Protein AF-A0A2B4SR01-F1 (afdb_monomer_lite)

InterPro domains:
  IPR036397 Ribonuclease H superfamily [G3DSA:3.30.420.10] (8-121)

Secondary structure (DSSP, 8-state):
----S--TT----TTTTT------S-GGGGHHHHHHHHHHHHHHHHHHHTT--HHHHHHHHHTS-SBTTB--HHHHHHSSPPP-SS-----S---HHHHHHHHHHHHHHHHHHHHTT---PPPPPTT-EEEEE-TT-TTS--EEEEE--TT--STTSSHHHHTTTT-------------PPPP---

Radius of gyration: 28.15 Å; chains: 1; bounding box: 41×83×87 Å

Structure (mmCIF, N/CA/C/O backbone):
data_AF-A0A2B4SR01-F1
#
_entry.id   AF-A0A2B4SR01-F1
#
loop_
_atom_site.group_PDB
_atom_site.id
_atom_site.type_symbol
_atom_site.label_atom_id
_atom_site.label_alt_id
_atom_site.label_comp_id
_atom_site.label_asym_id
_atom_site.label_entity_id
_atom_site.label_seq_id
_atom_site.pdbx_PDB_ins_code
_atom_site.Cartn_x
_atom_site.Cartn_y
_atom_site.Cartn_z
_atom_site.occupancy
_atom_site.B_iso_or_equiv
_atom_site.auth_seq_id
_atom_site.auth_comp_id
_atom_site.auth_asym_id
_atom_site.auth_atom_id
_atom_site.pdbx_PDB_model_num
ATOM 1 N N . MET A 1 1 ? -1.977 -19.267 -7.505 1.00 34.31 1 MET A N 1
ATOM 2 C CA . MET A 1 1 ? -3.203 -18.449 -7.371 1.00 34.31 1 MET A CA 1
ATOM 3 C C . MET A 1 1 ? -3.072 -17.412 -8.466 1.00 34.31 1 MET A C 1
ATOM 5 O O . MET A 1 1 ? -2.308 -16.474 -8.296 1.00 34.31 1 MET A O 1
ATOM 9 N N . ASN A 1 2 ? -3.624 -17.715 -9.637 1.00 31.22 2 ASN A N 1
ATOM 10 C CA . ASN A 1 2 ? -3.377 -16.952 -10.861 1.00 31.22 2 ASN A CA 1
ATOM 11 C C . ASN A 1 2 ? -4.218 -15.665 -10.831 1.00 31.22 2 ASN A C 1
ATOM 13 O O . ASN A 1 2 ? -5.331 -15.712 -10.303 1.00 31.22 2 ASN A O 1
ATOM 17 N N . PRO A 1 3 ? -3.720 -14.528 -11.342 1.00 39.38 3 PRO A N 1
ATOM 18 C CA . PRO A 1 3 ? -4.532 -13.324 -11.475 1.00 39.38 3 PRO A CA 1
ATOM 19 C C . PRO A 1 3 ? -5.639 -13.562 -12.516 1.00 39.38 3 PRO A C 1
ATOM 21 O O . PRO A 1 3 ? -5.364 -13.806 -13.685 1.00 39.38 3 PRO A O 1
ATOM 24 N N . THR A 1 4 ? -6.901 -13.514 -12.085 1.00 49.25 4 THR A N 1
ATOM 25 C CA . THR A 1 4 ? -8.103 -13.784 -12.905 1.00 49.25 4 THR A CA 1
ATOM 26 C C . THR A 1 4 ? -8.525 -12.598 -13.789 1.00 49.25 4 THR A C 1
ATOM 28 O O . THR A 1 4 ? -9.639 -12.571 -14.300 1.00 49.25 4 THR A O 1
ATOM 31 N N . THR A 1 5 ? -7.681 -11.579 -13.967 1.00 47.66 5 THR A N 1
ATOM 32 C CA . THR A 1 5 ? -8.091 -10.304 -14.589 1.00 47.66 5 THR A CA 1
ATOM 33 C C . THR A 1 5 ? -8.272 -10.370 -16.108 1.00 47.66 5 THR A C 1
ATOM 35 O O . THR A 1 5 ? -8.700 -9.389 -16.703 1.00 47.66 5 THR A O 1
ATOM 38 N N . CYS A 1 6 ? -7.984 -11.508 -16.743 1.00 48.16 6 CYS A N 1
ATOM 39 C CA . CYS A 1 6 ? -8.160 -11.709 -18.179 1.00 48.16 6 CYS A CA 1
ATOM 40 C C . CYS A 1 6 ? -8.853 -13.054 -18.441 1.00 48.16 6 CYS A C 1
ATOM 42 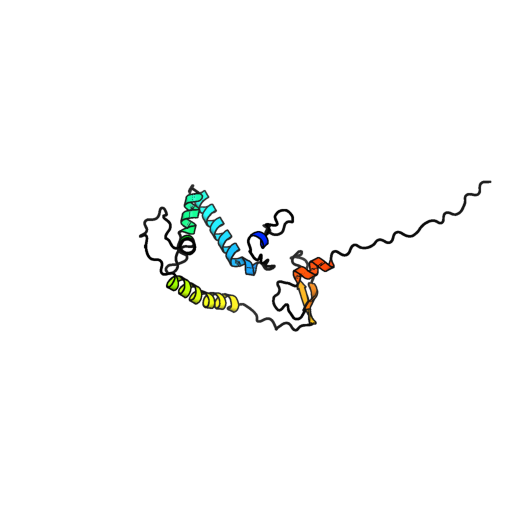O O . CYS A 1 6 ? -8.242 -14.026 -18.874 1.00 48.16 6 CYS A O 1
ATOM 44 N N . THR A 1 7 ? -10.140 -13.134 -18.112 1.00 40.66 7 THR A N 1
ATOM 45 C CA . THR A 1 7 ? -11.026 -14.209 -18.587 1.0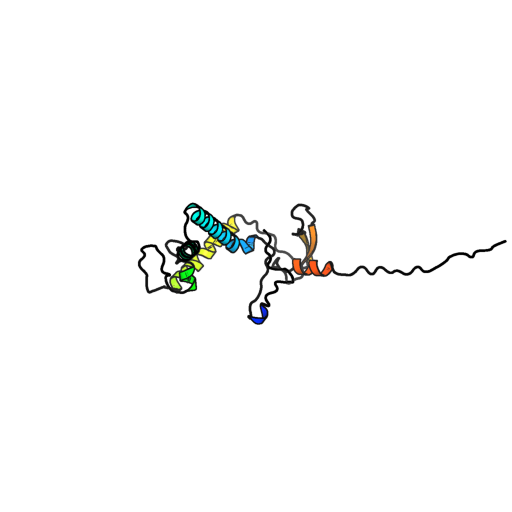0 40.66 7 THR A CA 1
ATOM 46 C C . THR A 1 7 ? -12.128 -13.524 -19.389 1.00 40.66 7 THR A C 1
ATOM 48 O O . THR A 1 7 ? -12.606 -12.474 -18.957 1.00 40.66 7 THR A O 1
ATOM 51 N N . LYS A 1 8 ? -12.515 -14.073 -20.551 1.00 45.47 8 LYS A N 1
ATOM 52 C CA . LYS A 1 8 ? -13.481 -13.460 -21.495 1.00 45.47 8 LYS A CA 1
ATOM 53 C C . LYS A 1 8 ? -14.823 -13.066 -20.846 1.00 45.47 8 LYS A C 1
ATOM 55 O O . LYS A 1 8 ? -15.510 -12.191 -21.356 1.00 45.47 8 LYS A O 1
ATOM 60 N N . ASP A 1 9 ? -15.136 -13.649 -19.690 1.00 42.03 9 ASP A N 1
ATOM 61 C CA . ASP A 1 9 ? -16.384 -13.447 -18.948 1.00 42.03 9 ASP A CA 1
ATOM 62 C C . ASP A 1 9 ? -16.317 -12.328 -17.885 1.00 42.03 9 ASP A C 1
ATOM 64 O O . ASP A 1 9 ? -17.306 -12.051 -17.213 1.00 42.03 9 ASP A O 1
ATOM 68 N N . THR A 1 10 ? -15.165 -11.672 -17.684 1.00 48.81 10 THR A N 1
ATOM 69 C CA . THR A 1 10 ? -14.997 -10.574 -16.700 1.00 48.81 10 THR A CA 1
ATOM 70 C C . THR A 1 10 ? -14.325 -9.343 -17.313 1.00 48.81 10 THR A C 1
ATOM 72 O O . THR A 1 10 ? -13.540 -8.653 -16.663 1.00 48.81 10 THR A O 1
ATOM 75 N N . THR A 1 11 ? -14.600 -9.047 -18.584 1.00 53.78 11 THR A N 1
ATOM 76 C CA . THR A 1 11 ? -14.140 -7.800 -19.207 1.00 53.78 11 THR A CA 1
ATOM 77 C C . THR A 1 11 ? -14.987 -6.637 -18.697 1.00 53.78 11 THR A C 1
ATOM 79 O O . THR A 1 11 ? -15.997 -6.269 -19.288 1.00 53.78 11 THR A O 1
ATOM 82 N N . ILE A 1 12 ? -14.581 -6.050 -17.570 1.00 63.53 12 ILE A N 1
ATOM 83 C CA . ILE A 1 12 ? -15.063 -4.724 -17.176 1.00 63.53 12 ILE A CA 1
ATOM 84 C C . ILE A 1 12 ? -14.631 -3.765 -18.291 1.00 63.53 12 ILE A C 1
ATOM 86 O O . ILE A 1 12 ? -13.439 -3.660 -18.588 1.00 63.53 12 ILE A O 1
ATOM 90 N N . ASN A 1 13 ? -15.586 -3.104 -18.947 1.00 69.19 13 ASN A N 1
ATOM 91 C CA . ASN A 1 13 ? -15.275 -2.165 -20.017 1.00 69.19 13 ASN A CA 1
ATOM 92 C C . ASN A 1 13 ? -14.690 -0.876 -19.423 1.00 69.19 13 ASN A C 1
ATOM 94 O O . ASN A 1 13 ? -15.405 0.051 -19.052 1.00 69.19 13 ASN A O 1
ATOM 98 N N . PHE A 1 14 ? -13.364 -0.817 -19.318 1.00 74.06 14 PHE A N 1
ATOM 99 C CA . PHE A 1 14 ? -12.666 0.345 -18.773 1.00 74.06 14 PHE A CA 1
ATOM 100 C C . PHE A 1 14 ? -12.825 1.608 -19.640 1.00 74.06 14 PHE A C 1
ATOM 102 O O . PHE A 1 14 ? -12.696 2.712 -19.110 1.00 74.06 14 PHE A O 1
ATOM 109 N N . GLN A 1 15 ? -13.175 1.475 -20.930 1.00 73.00 15 GLN A N 1
ATOM 110 C CA . GLN A 1 15 ? -13.423 2.628 -21.806 1.00 73.00 15 GLN A CA 1
ATOM 111 C C . GLN A 1 15 ? -14.674 3.411 -21.394 1.00 73.00 15 GLN A C 1
ATOM 113 O O . GLN A 1 15 ? -14.682 4.633 -21.517 1.00 73.00 15 GLN A O 1
ATOM 118 N N . GLU A 1 16 ? -15.691 2.740 -20.847 1.00 80.25 16 GLU A N 1
ATOM 119 C CA . GLU A 1 16 ? -16.922 3.388 -20.371 1.00 80.25 16 GLU A CA 1
ATOM 120 C C . GLU A 1 16 ? -16.659 4.316 -19.173 1.00 80.25 16 GLU A C 1
ATOM 122 O O . GLU A 1 16 ? -17.281 5.366 -19.036 1.00 80.25 16 GLU A O 1
ATOM 127 N N . TYR A 1 17 ? -15.669 3.974 -18.348 1.00 82.38 17 TYR A N 1
ATOM 128 C CA . TYR A 1 17 ? -15.260 4.758 -17.181 1.00 82.38 17 TYR A CA 1
ATOM 129 C C . TYR A 1 17 ? -14.087 5.709 -17.461 1.00 82.38 17 TYR A C 1
ATOM 131 O O . TYR A 1 17 ? -13.551 6.300 -16.524 1.00 82.38 17 TYR A O 1
ATOM 139 N N . ALA A 1 18 ? -13.663 5.845 -18.725 1.00 86.75 18 ALA A N 1
ATOM 140 C CA . ALA A 1 18 ? -12.459 6.584 -19.119 1.00 86.75 18 ALA A CA 1
ATOM 141 C C . ALA A 1 18 ? -11.192 6.153 -18.341 1.00 86.75 18 ALA A C 1
ATOM 143 O O . ALA A 1 18 ? -10.320 6.967 -18.033 1.00 86.75 18 ALA A O 1
ATOM 144 N N . LEU A 1 19 ? -11.089 4.861 -18.012 1.00 81.12 19 LEU A N 1
ATOM 145 C CA . LEU A 1 19 ? -9.944 4.268 -17.328 1.00 81.12 19 LEU A CA 1
ATOM 146 C C . LEU A 1 19 ? -9.050 3.534 -18.331 1.00 81.12 19 LEU A C 1
ATOM 148 O O . LEU A 1 19 ? -9.520 2.767 -19.171 1.00 81.12 19 LEU A O 1
ATOM 152 N N . THR A 1 20 ? -7.738 3.716 -18.210 1.00 81.56 20 THR A N 1
ATOM 153 C CA . THR A 1 20 ? -6.759 2.966 -19.006 1.00 81.56 20 THR A CA 1
ATOM 154 C C . THR A 1 20 ? -6.328 1.723 -18.241 1.00 81.56 20 THR A C 1
ATOM 156 O O . THR A 1 20 ? -5.686 1.824 -17.194 1.00 81.56 20 THR A O 1
ATOM 159 N N . HIS A 1 21 ? -6.653 0.541 -18.764 1.00 77.88 21 HIS A N 1
ATOM 160 C CA . HIS A 1 21 ? -6.166 -0.713 -18.199 1.00 77.88 21 HIS A CA 1
ATOM 161 C C . HIS A 1 21 ? -4.737 -0.989 -18.673 1.00 77.88 21 HIS A C 1
ATOM 163 O O . HIS A 1 21 ? -4.492 -1.170 -19.865 1.00 77.88 21 HIS A O 1
ATOM 169 N N . VAL A 1 22 ? -3.795 -1.037 -17.732 1.00 79.06 22 VAL A N 1
ATOM 170 C CA . VAL A 1 22 ? -2.397 -1.387 -17.998 1.00 79.06 22 VAL A CA 1
ATOM 171 C C . VAL A 1 22 ? -2.148 -2.786 -17.453 1.00 79.06 22 VAL A C 1
ATOM 173 O O . VAL A 1 22 ? -2.165 -2.997 -16.241 1.00 79.06 22 VAL A O 1
ATOM 176 N N . THR A 1 23 ? -1.919 -3.745 -18.349 1.00 74.12 23 THR A N 1
ATOM 177 C CA . THR A 1 23 ? -1.555 -5.116 -17.966 1.00 74.12 23 THR A CA 1
ATOM 178 C C . THR A 1 23 ? -0.040 -5.213 -17.870 1.00 74.12 23 THR A C 1
ATOM 180 O O . THR A 1 23 ? 0.661 -4.751 -18.767 1.00 74.12 23 THR A O 1
ATOM 183 N N . SER A 1 24 ? 0.471 -5.806 -16.790 1.00 71.62 24 SER A N 1
ATOM 184 C CA . SER A 1 24 ? 1.896 -6.092 -16.654 1.00 71.62 24 SER A CA 1
ATOM 185 C C . SER A 1 24 ? 2.150 -7.595 -16.738 1.00 71.62 24 SER A C 1
ATOM 187 O O . SER A 1 24 ? 1.507 -8.380 -16.041 1.00 71.62 24 SER A O 1
ATOM 189 N N . SER A 1 25 ? 3.085 -7.995 -17.600 1.00 68.50 25 SER A N 1
ATOM 190 C CA . SER A 1 25 ? 3.467 -9.402 -17.781 1.00 68.50 25 SER A CA 1
ATOM 191 C C . SER A 1 25 ? 4.377 -9.925 -16.666 1.00 68.50 25 SER A C 1
ATOM 193 O O . SER A 1 25 ? 4.552 -11.133 -16.519 1.00 68.50 25 SER A O 1
ATOM 195 N N . TYR A 1 26 ? 4.959 -9.029 -15.861 1.00 73.38 26 TYR A N 1
ATOM 196 C CA . TYR A 1 26 ? 5.965 -9.382 -14.864 1.00 73.38 26 TYR A CA 1
ATOM 197 C C . TYR A 1 26 ? 5.404 -9.320 -13.437 1.00 73.38 26 TYR A C 1
ATOM 199 O O . TYR A 1 26 ? 4.736 -8.356 -13.066 1.00 73.38 26 TYR A O 1
ATOM 207 N N . PRO A 1 27 ? 5.718 -10.300 -12.573 1.00 72.44 27 PRO A N 1
ATOM 208 C CA . PRO A 1 27 ? 5.304 -10.252 -11.170 1.00 72.44 27 PRO A CA 1
ATOM 209 C C . PRO A 1 27 ? 5.935 -9.064 -10.424 1.00 72.44 27 PRO A C 1
ATOM 211 O O . PRO A 1 27 ? 5.311 -8.473 -9.544 1.00 72.44 27 PRO A O 1
ATOM 214 N N . GLN A 1 28 ? 7.143 -8.646 -10.819 1.00 81.31 28 GLN A N 1
ATOM 215 C CA . GLN A 1 28 ? 7.883 -7.565 -10.164 1.00 81.31 28 GLN A CA 1
ATOM 216 C C . GLN A 1 28 ? 7.143 -6.218 -10.207 1.00 81.31 28 GLN A C 1
ATOM 218 O O . GLN A 1 28 ? 7.135 -5.498 -9.207 1.00 81.31 28 GLN A O 1
ATOM 223 N N . SER A 1 29 ? 6.437 -5.902 -11.299 1.00 81.12 29 SER A N 1
ATOM 224 C CA . SER A 1 29 ? 5.617 -4.684 -11.399 1.00 81.12 29 SER A CA 1
ATOM 225 C C . SER A 1 29 ? 4.403 -4.689 -10.466 1.00 81.12 29 SER A C 1
ATOM 227 O O . SER A 1 29 ? 3.917 -3.624 -10.091 1.00 81.12 29 SER A O 1
ATOM 229 N N . ASN A 1 30 ? 3.947 -5.863 -10.022 1.00 86.88 30 ASN A N 1
ATOM 230 C CA . ASN A 1 30 ? 2.815 -6.006 -9.104 1.00 86.88 30 ASN A CA 1
ATOM 231 C C . ASN A 1 30 ? 3.245 -6.125 -7.631 1.00 86.88 30 ASN A C 1
ATOM 233 O O . ASN A 1 30 ? 2.394 -6.292 -6.751 1.00 86.88 30 ASN A O 1
ATOM 237 N N . GLY A 1 31 ? 4.541 -5.985 -7.327 1.00 88.69 31 GLY A N 1
ATOM 238 C CA . GLY A 1 31 ? 5.098 -6.225 -5.991 1.00 88.69 31 GLY A CA 1
ATOM 239 C C . GLY A 1 31 ? 4.440 -5.411 -4.868 1.00 88.69 31 GLY A C 1
ATOM 240 O O . GLY A 1 31 ? 4.274 -5.911 -3.751 1.00 88.69 31 GLY A O 1
ATOM 241 N N . PHE A 1 32 ? 3.981 -4.186 -5.154 1.00 87.38 32 PHE A N 1
ATOM 242 C CA . PHE A 1 32 ? 3.226 -3.377 -4.189 1.00 87.38 32 PHE A CA 1
ATOM 243 C C . PHE A 1 32 ? 1.901 -4.042 -3.791 1.00 87.38 32 PHE A C 1
ATOM 245 O O . PHE A 1 32 ? 1.586 -4.149 -2.606 1.00 87.38 32 PHE A O 1
ATOM 252 N N . ILE A 1 33 ? 1.132 -4.531 -4.764 1.00 90.19 33 ILE A N 1
ATOM 253 C CA . ILE A 1 33 ? -0.153 -5.195 -4.512 1.00 90.19 33 ILE A CA 1
ATOM 254 C C . ILE A 1 33 ? 0.082 -6.519 -3.779 1.00 90.19 33 ILE A C 1
ATOM 256 O O . ILE A 1 33 ? -0.598 -6.818 -2.795 1.00 90.19 33 ILE A O 1
ATOM 260 N N . GLU A 1 34 ? 1.085 -7.293 -4.194 1.00 92.56 34 GLU A N 1
ATOM 261 C CA . GLU A 1 34 ? 1.429 -8.568 -3.558 1.00 92.56 34 GLU A CA 1
ATOM 262 C C . GLU A 1 34 ? 1.824 -8.408 -2.083 1.00 92.56 34 GLU A C 1
ATOM 264 O O . GLU A 1 34 ? 1.344 -9.149 -1.213 1.00 92.56 34 GLU A O 1
ATOM 269 N N . SER A 1 35 ? 2.652 -7.406 -1.774 1.00 91.75 35 SER A N 1
ATOM 270 C CA . SER A 1 35 ? 3.011 -7.042 -0.399 1.00 91.75 35 SER A CA 1
ATOM 271 C C . SER A 1 35 ? 1.768 -6.723 0.445 1.00 91.75 35 SER A C 1
ATOM 273 O O . SER A 1 35 ? 1.667 -7.107 1.620 1.00 91.75 35 SER A O 1
ATOM 275 N N . GLN A 1 36 ? 0.770 -6.087 -0.162 1.00 93.25 36 GLN A N 1
ATOM 276 C CA . GLN A 1 36 ? -0.412 -5.608 0.543 1.00 93.25 36 GLN A CA 1
ATOM 277 C C . GLN A 1 36 ? -1.341 -6.785 0.825 1.00 93.25 36 GLN A C 1
ATOM 279 O O . GLN A 1 36 ? -1.770 -6.976 1.965 1.00 93.25 36 GLN A O 1
ATOM 284 N N . VAL A 1 37 ? -1.526 -7.671 -0.157 1.00 94.88 37 VAL A N 1
ATOM 285 C CA . VAL A 1 37 ? -2.214 -8.956 0.016 1.00 94.88 37 VAL A CA 1
ATOM 286 C C . VAL A 1 37 ? -1.551 -9.788 1.117 1.00 94.88 37 VAL A C 1
ATOM 288 O O . VAL A 1 37 ? -2.239 -10.350 1.974 1.00 94.88 37 VAL A O 1
ATOM 291 N N . LYS A 1 38 ? -0.214 -9.849 1.154 1.00 95.69 38 LYS A N 1
ATOM 292 C CA . LYS A 1 38 ? 0.536 -10.546 2.213 1.00 95.69 38 LYS A CA 1
ATOM 293 C C . LYS A 1 38 ? 0.250 -9.950 3.593 1.00 95.69 38 LYS A C 1
ATOM 295 O O . LYS A 1 38 ? 0.069 -10.701 4.555 1.00 95.69 38 LYS A O 1
ATOM 300 N N . THR A 1 39 ? 0.194 -8.626 3.699 1.00 95.38 39 THR A N 1
ATOM 301 C CA . THR A 1 39 ? -0.105 -7.915 4.950 1.00 95.38 39 THR A CA 1
ATOM 302 C C . THR A 1 39 ? -1.528 -8.194 5.421 1.00 95.38 39 THR A C 1
ATOM 304 O O . THR A 1 39 ? -1.713 -8.642 6.554 1.00 95.38 39 THR A O 1
ATOM 307 N N . VAL A 1 40 ? -2.519 -8.054 4.537 1.00 95.62 40 VAL A N 1
ATOM 308 C CA . VAL A 1 40 ? -3.929 -8.347 4.839 1.00 95.62 40 VAL A CA 1
ATOM 309 C C . VAL A 1 40 ? -4.092 -9.798 5.295 1.00 95.62 40 VAL A C 1
ATOM 311 O O . VAL A 1 40 ? -4.643 -10.048 6.364 1.00 95.62 40 VAL A O 1
ATOM 314 N N . LYS A 1 41 ? -3.517 -10.771 4.575 1.00 96.81 41 LYS A N 1
ATOM 315 C CA . LYS A 1 41 ? -3.560 -12.193 4.968 1.00 96.81 41 LYS A CA 1
ATOM 316 C C . LYS A 1 41 ? -2.992 -12.433 6.369 1.00 96.81 41 LYS A C 1
ATOM 318 O O . LYS A 1 41 ? -3.574 -13.183 7.154 1.00 96.81 41 LYS A O 1
ATOM 323 N N . 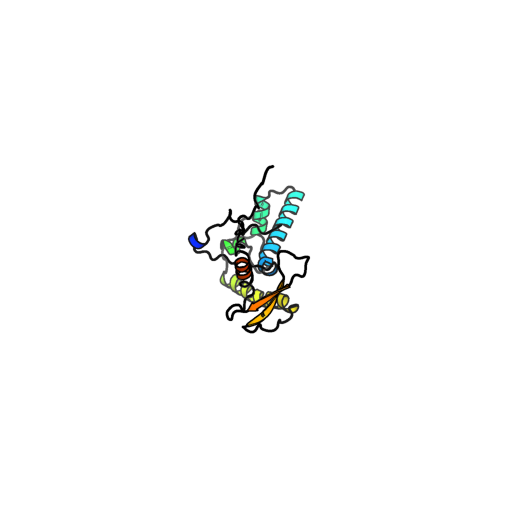LYS A 1 42 ? -1.861 -11.802 6.707 1.00 96.50 42 LYS A N 1
ATOM 324 C CA . LYS A 1 42 ? -1.26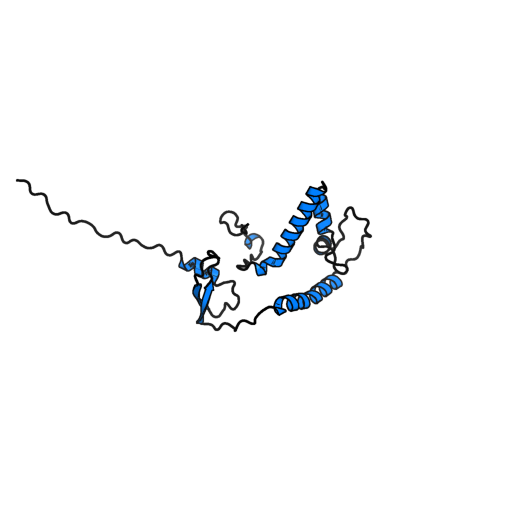0 -11.904 8.049 1.00 96.50 42 LYS A CA 1
ATOM 325 C C . LYS A 1 42 ? -2.185 -11.338 9.125 1.00 96.50 42 LYS A C 1
ATOM 327 O O . LYS A 1 42 ? -2.322 -11.959 10.178 1.00 96.50 42 LYS A O 1
ATOM 332 N N . VAL A 1 43 ? -2.799 -10.188 8.864 1.00 95.75 43 VAL A N 1
ATOM 333 C CA . VAL A 1 43 ? -3.725 -9.515 9.782 1.00 95.75 43 VAL A CA 1
ATOM 334 C C . VAL A 1 43 ? -4.973 -10.365 10.018 1.00 95.75 43 VAL A C 1
ATOM 336 O O . VAL A 1 43 ? -5.287 -10.666 11.166 1.00 95.75 43 VAL A O 1
ATOM 339 N N . LEU A 1 44 ? -5.598 -10.876 8.956 1.00 95.75 44 LEU A N 1
ATOM 340 C CA . LEU A 1 44 ? -6.758 -11.769 9.052 1.00 95.75 44 LEU A CA 1
ATOM 341 C C . LEU A 1 44 ? -6.434 -13.050 9.838 1.00 95.75 44 LEU A C 1
ATOM 343 O O . LEU A 1 44 ? -7.210 -13.485 10.688 1.00 95.75 44 LEU A O 1
ATOM 347 N N . LYS A 1 45 ? -5.246 -13.635 9.624 1.00 96.62 45 LYS A N 1
ATOM 348 C CA . LYS A 1 45 ? -4.795 -14.813 10.383 1.00 96.62 45 LYS A CA 1
ATOM 349 C C . LYS A 1 45 ? -4.617 -14.511 11.875 1.00 96.62 45 LYS A C 1
ATOM 351 O O . LYS A 1 45 ? -4.847 -15.395 12.697 1.00 96.62 45 LYS A O 1
ATOM 356 N N . LYS A 1 46 ? -4.182 -13.299 12.237 1.00 95.56 46 LYS A N 1
ATOM 357 C CA . LYS A 1 46 ? -4.085 -12.861 13.639 1.00 95.56 46 LYS A CA 1
ATOM 358 C C . LYS A 1 46 ? -5.472 -12.638 14.244 1.00 95.56 46 LYS A C 1
ATOM 360 O O . LYS A 1 46 ? -5.732 -13.190 15.305 1.00 95.56 46 LYS A O 1
ATOM 365 N N . ALA A 1 47 ? -6.368 -11.944 13.543 1.00 94.88 47 ALA A N 1
ATOM 366 C CA . ALA A 1 47 ? -7.738 -11.717 14.006 1.00 94.88 47 ALA A CA 1
ATOM 367 C C . ALA A 1 47 ? -8.482 -13.027 14.281 1.00 94.88 47 ALA A C 1
ATOM 369 O O . ALA A 1 47 ? -9.057 -13.185 15.353 1.00 94.88 47 ALA A O 1
ATOM 370 N N . LYS A 1 48 ? -8.357 -14.016 13.383 1.00 95.56 48 LYS A N 1
ATOM 371 C CA . LYS A 1 48 ? -8.939 -15.351 13.583 1.00 95.56 48 LYS A CA 1
ATOM 372 C C . LYS A 1 48 ? -8.401 -16.059 14.833 1.00 95.56 48 LYS A C 1
ATOM 374 O O . LYS A 1 48 ? -9.153 -16.741 15.512 1.00 95.56 48 LYS A O 1
ATOM 379 N N . ARG A 1 49 ? -7.108 -15.916 15.145 1.00 95.62 49 ARG A N 1
ATOM 380 C CA . ARG A 1 49 ? -6.507 -16.516 16.354 1.00 95.62 49 ARG A CA 1
ATOM 381 C C . ARG A 1 49 ? -6.968 -15.833 17.638 1.00 95.62 49 ARG A C 1
ATOM 383 O O . ARG A 1 49 ? -7.075 -16.494 18.660 1.00 95.62 49 ARG A O 1
ATOM 390 N N . SER A 1 50 ? -7.214 -14.528 17.576 1.00 94.19 50 SER A N 1
ATOM 391 C CA . SER A 1 50 ? -7.646 -13.712 18.713 1.00 94.19 50 SER A CA 1
ATOM 392 C C . SER A 1 50 ? -9.170 -13.578 18.829 1.00 94.19 50 SER A C 1
ATOM 394 O O . SER A 1 50 ? -9.623 -12.844 19.697 1.00 94.19 50 SER A O 1
ATOM 396 N N . ASN A 1 51 ? -9.950 -14.256 17.973 1.00 93.88 51 ASN A N 1
ATOM 397 C CA . ASN A 1 51 ? -11.412 -14.120 17.870 1.00 93.88 51 ASN A CA 1
ATOM 398 C C . ASN A 1 51 ? -11.885 -12.654 17.774 1.00 93.88 51 ASN A C 1
ATOM 400 O O . ASN A 1 51 ? -12.851 -12.255 18.418 1.00 93.88 51 ASN A O 1
ATOM 404 N N . LEU A 1 52 ? -11.182 -11.846 16.975 1.00 92.38 52 LEU A N 1
ATOM 405 C CA . LEU A 1 52 ? -11.550 -10.455 16.705 1.00 92.38 52 LEU A CA 1
ATOM 406 C C . LEU A 1 52 ? -12.468 -10.353 15.485 1.00 92.38 52 LEU A C 1
ATOM 408 O O . LEU A 1 52 ? -12.320 -11.111 14.524 1.00 92.38 52 LEU A O 1
ATOM 412 N N . ASP A 1 53 ? -13.356 -9.357 15.501 1.00 93.44 53 ASP A N 1
ATOM 413 C CA . ASP A 1 53 ? -14.184 -9.022 14.345 1.00 93.44 53 ASP A CA 1
ATOM 414 C C . ASP A 1 53 ? -13.332 -8.567 13.147 1.00 93.44 53 ASP A C 1
ATOM 416 O O . ASP A 1 53 ? -12.380 -7.784 13.275 1.00 93.44 53 ASP A O 1
ATOM 420 N N . LEU A 1 54 ? -13.685 -9.063 11.961 1.00 92.88 54 LEU A N 1
ATOM 421 C CA . LEU A 1 54 ? -12.944 -8.815 10.728 1.00 92.88 54 LEU A CA 1
ATOM 422 C C . LEU A 1 54 ? -13.071 -7.364 10.259 1.00 92.88 54 LEU A C 1
ATOM 424 O O . LEU A 1 54 ? -12.077 -6.7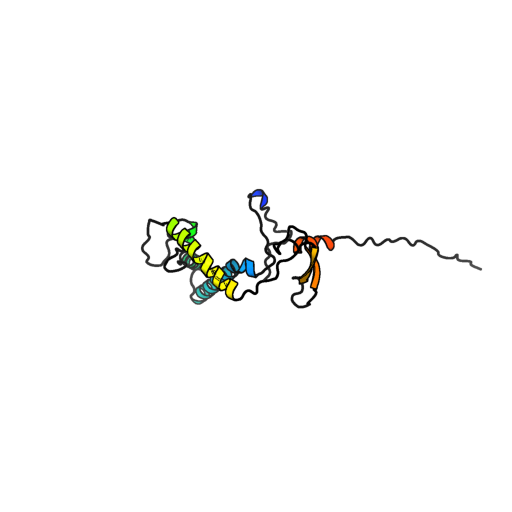98 9.801 1.00 92.88 54 LEU A O 1
ATOM 428 N N . ASN A 1 55 ? -14.250 -6.753 10.400 1.00 92.06 55 ASN A N 1
ATOM 429 C CA . ASN A 1 55 ? -14.488 -5.390 9.927 1.00 92.06 55 ASN A CA 1
ATOM 430 C C . ASN A 1 55 ? -13.684 -4.389 10.754 1.00 92.06 55 ASN A C 1
ATOM 432 O O . ASN A 1 55 ? -12.957 -3.566 10.196 1.00 92.06 55 ASN A O 1
ATOM 436 N N . ILE A 1 56 ? -13.727 -4.524 12.082 1.00 90.69 56 ILE A N 1
ATOM 437 C CA . ILE A 1 56 ? -12.919 -3.705 12.994 1.00 90.69 56 ILE A CA 1
ATOM 438 C C . ILE A 1 56 ? -11.422 -3.915 12.740 1.00 90.69 56 ILE A C 1
ATOM 440 O O . ILE A 1 56 ? -10.652 -2.958 12.704 1.00 90.69 56 ILE A O 1
ATOM 444 N N . THR A 1 57 ? -10.992 -5.156 12.507 1.00 93.06 57 THR A N 1
ATOM 445 C CA . THR A 1 57 ? -9.582 -5.446 12.214 1.00 93.06 57 THR A CA 1
ATOM 446 C C . THR A 1 57 ? -9.112 -4.744 10.934 1.00 93.06 57 THR A C 1
ATOM 448 O O . THR A 1 57 ? -8.026 -4.158 10.910 1.00 93.06 57 THR A O 1
ATOM 451 N N . LEU A 1 58 ? -9.906 -4.804 9.863 1.00 93.38 58 LEU A N 1
ATOM 452 C CA . LEU A 1 58 ? -9.580 -4.149 8.595 1.00 93.38 58 LEU A CA 1
ATOM 453 C C . LEU A 1 58 ? -9.595 -2.623 8.727 1.00 93.38 58 LEU A C 1
ATOM 455 O O . LEU A 1 58 ? -8.703 -1.970 8.187 1.00 93.38 58 LEU A O 1
ATOM 459 N N . LEU A 1 59 ? -10.533 -2.069 9.497 1.00 92.62 59 LEU A N 1
ATOM 460 C CA . LEU A 1 59 ? -10.569 -0.644 9.822 1.00 92.62 59 LEU A CA 1
ATOM 461 C C . LEU A 1 59 ? -9.276 -0.201 10.520 1.00 92.62 59 LEU A C 1
ATOM 463 O O . LEU A 1 59 ? -8.625 0.743 10.077 1.00 92.62 59 LEU A O 1
ATOM 467 N N . CYS A 1 60 ? -8.843 -0.934 11.549 1.00 91.62 60 CYS A N 1
ATOM 468 C CA . CYS A 1 60 ? -7.589 -0.659 12.249 1.00 91.62 60 CYS A CA 1
ATOM 469 C C . CYS A 1 60 ? -6.371 -0.756 11.316 1.00 91.62 60 CYS A C 1
ATOM 471 O O . CYS A 1 60 ? -5.451 0.054 11.420 1.00 91.62 60 CYS A O 1
ATOM 473 N N . LEU A 1 61 ? -6.350 -1.715 10.381 1.00 93.31 61 LEU A N 1
ATOM 474 C CA . LEU A 1 61 ? -5.280 -1.821 9.383 1.00 93.31 61 LEU A CA 1
ATOM 475 C C . LEU A 1 61 ? -5.223 -0.576 8.486 1.00 93.31 61 LEU A C 1
ATOM 477 O O . LEU A 1 61 ? -4.139 -0.056 8.235 1.00 93.31 61 LEU A O 1
ATOM 481 N N . GLN A 1 62 ? -6.376 -0.083 8.034 1.00 92.75 62 GLN A N 1
ATOM 482 C CA . GLN A 1 62 ? -6.474 1.119 7.203 1.00 92.75 62 GLN A CA 1
ATOM 483 C C . GLN A 1 62 ? -6.147 2.408 7.972 1.00 92.75 62 GLN A C 1
ATOM 485 O O . GLN A 1 62 ? -5.639 3.350 7.367 1.00 92.75 62 GLN A O 1
ATOM 490 N N . ALA A 1 63 ? -6.398 2.437 9.285 1.00 91.44 63 ALA A N 1
ATOM 491 C CA . ALA A 1 63 ? -6.074 3.539 10.196 1.00 91.44 63 ALA A CA 1
ATOM 492 C C . ALA A 1 63 ? -4.646 3.460 10.779 1.00 91.44 63 ALA A C 1
ATOM 494 O O . ALA A 1 63 ? -4.214 4.346 11.518 1.00 91.44 63 ALA A O 1
ATOM 495 N N . THR A 1 64 ? -3.875 2.416 10.457 1.00 90.69 64 THR A N 1
ATOM 496 C CA . THR A 1 64 ? -2.490 2.289 10.923 1.00 90.69 64 THR A CA 1
ATOM 497 C C . THR A 1 64 ? -1.572 3.180 10.076 1.00 90.69 64 THR A C 1
ATOM 499 O O . THR A 1 64 ? -1.555 3.034 8.851 1.00 90.69 64 THR A O 1
ATOM 502 N N . PRO A 1 65 ? -0.797 4.099 10.685 1.00 89.88 65 PRO A N 1
ATOM 503 C CA . PRO A 1 65 ? 0.112 4.967 9.945 1.00 89.88 65 PRO A CA 1
ATOM 504 C C . PRO A 1 65 ? 1.203 4.157 9.242 1.00 89.88 65 PRO A C 1
ATOM 506 O O . PRO A 1 65 ? 1.701 3.166 9.781 1.00 89.88 65 PRO A O 1
ATOM 509 N N . VAL A 1 66 ? 1.599 4.590 8.042 1.00 88.94 66 VAL A N 1
ATOM 510 C CA . VAL A 1 66 ? 2.640 3.902 7.256 1.00 88.94 66 VAL A CA 1
ATOM 511 C C . VAL A 1 66 ? 3.987 3.934 7.986 1.00 88.94 66 VAL A C 1
ATOM 513 O O . VAL A 1 66 ? 4.748 2.969 7.932 1.00 88.94 66 VAL A O 1
ATOM 516 N N . ASN A 1 67 ? 4.297 5.044 8.660 1.00 86.69 67 ASN A N 1
ATOM 517 C CA . ASN A 1 67 ? 5.415 5.184 9.594 1.00 86.69 67 ASN A CA 1
ATOM 518 C C . ASN A 1 67 ? 5.183 6.403 10.509 1.00 86.69 67 ASN A C 1
ATOM 520 O O . ASN A 1 67 ? 4.137 7.036 10.445 1.00 86.69 67 ASN A O 1
ATOM 524 N N . SER A 1 68 ? 6.161 6.765 11.343 1.00 84.50 68 SER A N 1
ATOM 525 C CA . SER A 1 68 ? 6.052 7.912 12.260 1.00 84.50 68 SER A CA 1
ATOM 526 C C . SER A 1 68 ? 5.831 9.269 11.578 1.00 84.50 68 SER A C 1
ATOM 528 O O . SER A 1 68 ? 5.362 10.198 12.226 1.00 84.50 68 SER A O 1
ATOM 530 N N . MET A 1 69 ? 6.174 9.394 10.295 1.00 84.69 69 MET A N 1
ATOM 531 C CA . MET A 1 69 ? 6.146 10.649 9.535 1.00 84.69 69 MET A CA 1
ATOM 532 C C . MET A 1 69 ? 5.067 10.669 8.447 1.00 84.69 69 MET A C 1
ATOM 534 O O . MET A 1 69 ? 4.831 11.715 7.847 1.00 84.69 69 MET A O 1
ATOM 538 N N . LEU A 1 70 ? 4.448 9.525 8.146 1.00 88.81 70 LEU A N 1
ATOM 539 C CA . LEU A 1 70 ? 3.451 9.382 7.094 1.00 88.81 70 LEU A CA 1
ATOM 540 C C . LEU A 1 70 ? 2.128 8.885 7.669 1.00 88.81 70 LEU A C 1
ATOM 542 O O . LEU A 1 70 ? 2.118 7.894 8.406 1.00 88.81 70 LEU A O 1
ATOM 546 N N . PRO A 1 71 ? 1.018 9.530 7.281 1.00 89.88 71 PRO A N 1
ATOM 547 C CA . PRO A 1 71 ? -0.304 9.161 7.754 1.00 89.88 71 PRO A CA 1
ATOM 548 C C . PRO A 1 71 ? -0.728 7.773 7.276 1.00 89.88 71 PRO A C 1
ATOM 550 O O . PRO A 1 71 ? -0.073 7.123 6.454 1.00 89.88 71 PRO A O 1
ATOM 553 N N . SER A 1 72 ? -1.841 7.314 7.828 1.00 91.12 72 SER A N 1
ATOM 554 C CA . SER A 1 72 ? -2.460 6.043 7.473 1.00 91.12 72 SER A CA 1
ATOM 555 C C . SER A 1 72 ? -3.033 6.049 6.048 1.00 91.12 72 SER A C 1
ATOM 557 O O . SER A 1 72 ? -3.356 7.111 5.510 1.00 91.12 72 SER A O 1
ATOM 559 N N . PRO A 1 73 ? -3.194 4.878 5.406 1.00 91.88 73 PRO A N 1
ATOM 560 C CA . PRO A 1 73 ? -3.831 4.785 4.093 1.00 91.88 73 PRO A CA 1
ATOM 561 C C . PRO A 1 73 ? -5.221 5.432 4.031 1.00 91.88 73 PRO A C 1
ATOM 563 O O . PRO A 1 73 ? -5.533 6.111 3.055 1.00 91.88 73 PRO A O 1
ATOM 566 N N . ALA A 1 74 ? -6.044 5.268 5.072 1.00 91.38 74 ALA A N 1
ATOM 567 C CA . ALA A 1 74 ? -7.365 5.890 5.119 1.00 91.38 74 ALA A CA 1
ATOM 568 C C . ALA A 1 74 ? -7.284 7.420 5.185 1.00 91.38 74 ALA A C 1
ATOM 570 O O . ALA A 1 74 ? -8.069 8.106 4.538 1.00 91.38 74 ALA A O 1
ATOM 571 N N . GLU A 1 75 ? -6.313 7.963 5.918 1.00 90.00 75 GLU A N 1
ATOM 572 C CA . GLU A 1 75 ? -6.063 9.405 5.968 1.00 90.00 75 GLU A CA 1
ATOM 573 C C . GLU A 1 75 ? -5.570 9.961 4.636 1.00 90.00 75 GLU A C 1
ATOM 575 O O . GLU A 1 75 ? -6.015 11.028 4.225 1.00 90.00 75 GLU A O 1
ATOM 580 N N . LEU A 1 76 ? -4.678 9.236 3.954 1.00 89.94 76 LEU A N 1
ATOM 581 C CA . LEU A 1 76 ? -4.203 9.609 2.620 1.00 89.94 76 LEU A CA 1
ATOM 582 C C . LEU A 1 76 ? -5.350 9.682 1.612 1.00 89.94 76 LEU A C 1
ATOM 584 O O . LEU A 1 76 ? -5.361 10.569 0.764 1.00 89.94 76 LEU A O 1
ATOM 588 N N . LEU A 1 77 ? -6.304 8.757 1.715 1.00 90.06 77 LEU A N 1
ATOM 589 C CA . LEU A 1 77 ? -7.448 8.674 0.815 1.00 90.06 77 LEU A CA 1
ATOM 590 C C . LEU A 1 77 ? -8.538 9.703 1.144 1.00 90.06 77 LEU A C 1
ATOM 592 O O . LEU A 1 77 ? -9.103 10.311 0.242 1.00 90.06 77 LEU A O 1
ATOM 596 N N . LEU A 1 78 ? -8.862 9.874 2.429 1.00 87.88 78 LEU A N 1
ATOM 597 C CA . LEU A 1 78 ? -10.025 10.650 2.876 1.00 87.88 78 LEU A CA 1
ATOM 598 C C . LEU A 1 78 ? -9.679 12.079 3.310 1.00 87.88 78 LEU A C 1
ATOM 600 O O . LEU A 1 78 ? -10.584 12.861 3.594 1.00 87.88 78 LEU A O 1
ATOM 604 N N . GLY A 1 79 ? -8.393 12.410 3.450 1.00 86.00 79 GLY A N 1
ATOM 605 C CA . GLY A 1 79 ? -7.933 13.709 3.951 1.00 86.00 79 GLY A CA 1
ATOM 606 C C . GLY A 1 79 ? -8.285 13.981 5.419 1.00 86.00 79 GLY A C 1
ATOM 607 O O . GLY A 1 79 ? -8.109 15.099 5.900 1.00 86.00 79 GLY A O 1
ATOM 608 N N . ARG A 1 80 ? -8.784 12.975 6.146 1.00 85.75 80 ARG A N 1
ATOM 609 C CA . ARG A 1 80 ? -9.179 13.056 7.557 1.00 85.75 80 ARG A CA 1
ATOM 610 C C . ARG A 1 80 ? -8.761 11.800 8.306 1.00 85.75 80 ARG A C 1
ATOM 612 O O . ARG A 1 80 ? -8.717 10.716 7.728 1.00 85.75 80 ARG A O 1
ATOM 619 N N . GLN A 1 81 ? -8.533 11.939 9.603 1.00 85.06 81 GLN A N 1
ATOM 620 C CA . GLN A 1 81 ? -8.255 10.809 10.481 1.00 85.06 81 GLN A CA 1
ATOM 621 C C . GLN A 1 81 ? -9.526 10.004 10.761 1.00 85.06 81 GLN A C 1
ATOM 623 O O . GLN A 1 81 ? -10.573 10.557 11.108 1.00 85.06 81 GLN A O 1
ATOM 628 N N . VAL A 1 82 ? -9.431 8.688 10.568 1.00 84.44 82 VAL A N 1
ATOM 629 C CA . VAL A 1 82 ? -10.518 7.739 10.829 1.00 84.44 82 VAL A CA 1
ATOM 630 C C . VAL A 1 82 ? -10.513 7.353 12.304 1.00 84.44 82 VAL A C 1
ATOM 632 O O . VAL A 1 82 ? -9.453 7.154 12.893 1.00 84.44 82 VAL A O 1
ATOM 635 N N . GLN A 1 83 ? -11.705 7.264 12.894 1.00 83.19 83 GLN A N 1
ATOM 636 C CA . GLN A 1 83 ? -11.881 6.797 14.266 1.00 83.19 83 GLN A CA 1
ATOM 637 C C . GLN A 1 83 ? -11.659 5.289 14.329 1.00 83.19 83 GLN A C 1
ATOM 639 O O . GLN A 1 83 ? -12.309 4.538 13.600 1.00 83.19 83 GLN A O 1
ATOM 644 N N . ASP A 1 84 ? -10.766 4.855 15.209 1.00 81.75 84 ASP A N 1
ATOM 645 C CA . ASP A 1 84 ? -10.569 3.454 15.556 1.00 81.75 84 ASP A CA 1
ATOM 646 C C . ASP A 1 84 ? -10.677 3.259 17.076 1.00 81.75 84 ASP A C 1
ATOM 648 O O . ASP A 1 84 ? -10.883 4.202 17.838 1.00 81.75 84 ASP A O 1
ATOM 652 N N . ASN A 1 85 ? -10.565 2.012 17.531 1.00 80.69 85 ASN A N 1
ATOM 653 C CA . ASN A 1 85 ? -10.684 1.676 18.954 1.00 80.69 85 ASN A CA 1
ATOM 654 C C . ASN A 1 85 ? -9.434 2.058 19.770 1.00 80.69 85 ASN A C 1
ATOM 656 O O . ASN A 1 85 ? -9.318 1.662 20.931 1.00 80.69 85 ASN A O 1
ATOM 660 N N . LEU A 1 86 ? -8.464 2.755 19.168 1.00 79.12 86 LEU A N 1
ATOM 661 C CA . LEU A 1 86 ? -7.224 3.130 19.829 1.00 79.12 86 LEU A CA 1
ATOM 662 C C . LEU A 1 86 ? -7.318 4.576 20.327 1.00 79.12 86 LEU A C 1
ATOM 664 O O . LEU A 1 86 ? -7.752 5.462 19.593 1.00 79.12 86 LEU A O 1
ATOM 668 N N . PRO A 1 87 ? -6.882 4.852 21.567 1.00 74.62 87 PRO A N 1
ATOM 669 C CA . PRO A 1 87 ? -6.899 6.205 22.097 1.00 74.62 87 PRO A CA 1
ATOM 670 C C . PRO A 1 87 ? -5.863 7.046 21.345 1.00 74.62 87 PRO A C 1
ATOM 672 O O . PRO A 1 87 ? -4.659 6.939 21.584 1.00 74.62 87 PRO A O 1
ATOM 675 N N . ARG A 1 88 ? -6.322 7.873 20.403 1.00 74.62 88 ARG A N 1
ATOM 676 C CA . ARG A 1 88 ? -5.468 8.782 19.631 1.00 74.62 88 ARG A CA 1
ATOM 677 C C . ARG A 1 88 ? -6.079 10.169 19.554 1.00 74.62 88 ARG A C 1
ATOM 679 O O . ARG A 1 88 ? -7.286 10.333 19.414 1.00 74.62 88 ARG A O 1
ATOM 686 N N . MET A 1 89 ? -5.214 11.177 19.600 1.00 73.38 89 MET A N 1
ATOM 687 C CA . MET A 1 89 ? -5.616 12.556 19.358 1.00 73.38 89 MET A CA 1
ATOM 688 C C . MET A 1 89 ? -5.902 12.740 17.867 1.00 73.38 89 MET A C 1
ATOM 690 O O . MET A 1 89 ? -5.012 12.541 17.038 1.00 73.38 89 MET A O 1
ATOM 694 N N . ILE A 1 90 ? -7.135 13.118 17.537 1.00 73.50 90 ILE A N 1
ATOM 695 C CA . ILE A 1 90 ? -7.541 13.403 16.161 1.00 73.50 90 ILE A CA 1
ATOM 696 C C . ILE A 1 90 ? -7.077 14.803 15.798 1.00 73.50 90 ILE A C 1
ATOM 698 O O . ILE A 1 90 ? -7.563 15.792 16.349 1.00 73.50 90 ILE A O 1
ATOM 702 N N . GLN A 1 91 ? -6.122 14.897 14.879 1.00 70.62 91 GLN A N 1
ATOM 703 C CA . GLN A 1 91 ? -5.653 16.193 14.406 1.00 70.62 91 GLN A CA 1
ATOM 704 C C . GLN A 1 91 ? -6.541 16.680 13.259 1.00 70.62 91 GLN A C 1
ATOM 706 O O . GLN A 1 91 ? -6.725 16.001 12.254 1.00 70.62 91 GLN A O 1
ATOM 711 N N . SER A 1 92 ? -7.081 17.891 13.398 1.00 65.25 92 SER A N 1
ATOM 712 C CA . SER A 1 92 ? -7.976 18.499 12.402 1.00 65.25 92 SER A CA 1
ATOM 713 C C . SER A 1 92 ? -7.255 18.945 11.120 1.00 65.25 92 SER A C 1
ATOM 715 O O . SER A 1 92 ? -7.909 19.163 10.103 1.00 65.25 92 SER A O 1
ATOM 717 N N . LYS A 1 93 ? -5.923 19.096 11.146 1.00 65.75 93 LYS A N 1
ATOM 718 C CA . LYS A 1 93 ? -5.148 19.662 10.034 1.00 65.75 93 LYS A CA 1
ATOM 719 C C . LYS A 1 93 ? -4.201 18.630 9.435 1.00 65.75 93 LYS A C 1
ATOM 721 O O . LYS A 1 93 ? -3.165 18.324 10.019 1.00 65.75 93 LYS A O 1
ATOM 726 N N . HIS A 1 94 ? -4.524 18.175 8.228 1.00 67.38 94 HIS A N 1
ATOM 727 C CA . HIS A 1 94 ? -3.607 17.416 7.383 1.00 67.38 94 HIS A CA 1
ATOM 728 C C . HIS A 1 94 ? -2.813 18.381 6.500 1.00 67.38 94 HIS A C 1
ATOM 730 O O . HIS A 1 94 ? -3.394 19.149 5.737 1.00 67.38 94 HIS A O 1
ATOM 736 N N . ASN A 1 95 ? -1.483 18.394 6.615 1.00 75.06 95 ASN A N 1
ATOM 737 C CA . ASN A 1 95 ? -0.644 19.191 5.717 1.00 75.06 95 ASN A CA 1
ATOM 738 C C . ASN A 1 95 ? -0.277 18.332 4.501 1.00 75.06 95 ASN A C 1
ATOM 740 O O . ASN A 1 95 ? 0.760 17.665 4.495 1.00 75.06 95 ASN A O 1
ATOM 744 N N . SER A 1 96 ? -1.153 18.340 3.495 1.00 79.38 96 SER A N 1
ATOM 745 C CA . SER A 1 96 ? -1.012 17.556 2.261 1.00 79.38 96 SER A CA 1
ATOM 746 C C . SER A 1 96 ? 0.349 17.762 1.591 1.00 79.38 96 SER A C 1
ATOM 748 O O . SER A 1 96 ? 0.993 16.790 1.207 1.00 79.38 96 SER A O 1
ATOM 750 N N . ASN A 1 97 ? 0.847 19.001 1.550 1.00 85.62 97 ASN A N 1
ATOM 751 C CA . ASN A 1 97 ? 2.148 19.322 0.958 1.00 85.62 97 ASN A CA 1
ATOM 752 C C . ASN A 1 97 ? 3.304 18.611 1.672 1.00 85.62 97 ASN A C 1
ATOM 754 O O . ASN A 1 97 ? 4.190 18.067 1.019 1.00 85.62 97 ASN A O 1
ATOM 758 N N . LYS A 1 98 ? 3.286 18.543 3.011 1.00 86.25 98 LYS A N 1
ATOM 759 C CA . LYS A 1 98 ? 4.311 17.801 3.767 1.00 86.25 98 LYS A CA 1
ATOM 760 C C . LYS A 1 98 ? 4.286 16.309 3.444 1.00 86.25 98 LYS A C 1
ATOM 762 O O . LYS A 1 98 ? 5.342 15.698 3.308 1.00 86.25 98 LYS A O 1
ATOM 767 N N . VAL A 1 99 ? 3.094 15.728 3.313 1.00 87.19 99 VAL A N 1
ATOM 768 C CA . VAL A 1 99 ? 2.921 14.305 2.990 1.00 87.19 99 VAL A CA 1
ATOM 769 C C . VAL A 1 99 ? 3.418 13.995 1.576 1.00 87.19 99 VAL A C 1
ATOM 771 O O . VAL A 1 99 ? 4.135 13.010 1.391 1.00 87.19 99 VAL A O 1
ATOM 774 N N . ILE A 1 100 ? 3.086 14.850 0.603 1.00 88.69 100 ILE A N 1
ATOM 775 C CA . ILE A 1 100 ? 3.531 14.727 -0.792 1.00 88.69 100 ILE A CA 1
ATOM 776 C C . ILE A 1 100 ? 5.054 14.826 -0.874 1.00 88.69 100 ILE A C 1
ATOM 778 O O . ILE A 1 100 ? 5.690 13.903 -1.384 1.00 88.69 100 ILE A O 1
ATOM 782 N N . ASN A 1 101 ? 5.647 15.878 -0.300 1.00 90.69 101 ASN A N 1
ATOM 783 C CA . ASN A 1 101 ? 7.100 16.066 -0.294 1.00 90.69 101 ASN A CA 1
ATOM 784 C C . ASN A 1 101 ? 7.802 14.859 0.334 1.00 90.69 101 ASN A C 1
ATOM 786 O O . ASN A 1 101 ? 8.755 14.320 -0.222 1.00 90.69 101 ASN A O 1
ATOM 790 N N . ARG A 1 102 ? 7.273 14.351 1.452 1.00 88.44 102 ARG A N 1
ATOM 791 C CA . ARG A 1 102 ? 7.848 13.186 2.122 1.00 88.44 102 ARG A CA 1
ATOM 792 C C . ARG A 1 102 ? 7.745 11.907 1.293 1.00 88.44 102 ARG A C 1
ATOM 794 O O . ARG A 1 102 ? 8.639 11.066 1.364 1.00 88.44 102 ARG A O 1
ATOM 801 N N . GLN A 1 103 ? 6.665 11.715 0.538 1.00 87.81 103 GLN A N 1
ATOM 802 C CA . GLN A 1 103 ? 6.580 10.595 -0.401 1.00 87.81 103 GLN A CA 1
ATOM 803 C C . GLN A 1 103 ? 7.613 10.746 -1.514 1.00 87.81 103 GLN A C 1
ATOM 805 O O . GLN A 1 103 ? 8.340 9.790 -1.771 1.00 87.81 103 GLN A O 1
ATOM 810 N N . GLN A 1 104 ? 7.738 11.940 -2.096 1.00 91.81 104 GLN A N 1
ATOM 811 C CA . GLN A 1 104 ? 8.718 12.237 -3.143 1.00 91.81 104 GLN A CA 1
ATOM 812 C C . GLN A 1 104 ? 10.159 12.004 -2.677 1.00 91.81 104 GLN A C 1
ATOM 814 O O . GLN A 1 104 ? 10.919 11.377 -3.403 1.00 91.81 104 GLN A O 1
ATOM 819 N N . GLU A 1 105 ? 10.514 12.393 -1.450 1.00 92.38 105 GLU A N 1
ATOM 820 C CA . GLU A 1 105 ? 11.832 12.126 -0.848 1.00 92.38 105 GLU A CA 1
ATOM 821 C C . GLU A 1 105 ? 12.139 10.629 -0.693 1.00 92.38 105 GLU A C 1
ATOM 823 O O . GLU A 1 105 ? 13.297 10.217 -0.733 1.00 92.38 105 GLU A O 1
ATOM 828 N N . ARG A 1 106 ? 11.117 9.785 -0.501 1.00 89.50 106 ARG A N 1
ATOM 829 C CA . ARG A 1 106 ? 11.301 8.338 -0.300 1.00 89.50 106 ARG A CA 1
ATOM 830 C C . ARG A 1 106 ? 11.464 7.567 -1.602 1.00 89.50 106 ARG A C 1
ATOM 832 O O . ARG A 1 106 ? 12.128 6.531 -1.579 1.00 89.50 106 ARG A O 1
ATOM 839 N N . GLN A 1 107 ? 10.870 8.039 -2.698 1.00 90.94 107 GLN A N 1
ATOM 840 C CA . GLN A 1 107 ? 10.972 7.382 -4.003 1.00 90.94 107 GLN A CA 1
ATOM 841 C C . GLN A 1 107 ? 12.424 7.174 -4.476 1.00 90.94 107 GLN A C 1
ATOM 843 O O . GLN A 1 107 ? 12.741 6.046 -4.850 1.00 90.94 107 GLN A O 1
ATOM 848 N N . PRO A 1 108 ? 13.341 8.167 -4.425 1.00 93.25 108 PRO A N 1
ATOM 849 C CA . PRO A 1 108 ? 14.716 7.964 -4.876 1.00 93.25 108 PRO A CA 1
ATOM 850 C C . PRO A 1 108 ? 15.468 6.972 -3.991 1.00 93.25 108 PRO A C 1
ATOM 852 O O . PRO A 1 108 ? 16.220 6.158 -4.511 1.00 93.25 108 PRO A O 1
ATOM 855 N N . CYS A 1 109 ? 15.235 6.973 -2.674 1.00 90.56 109 CYS A N 1
ATOM 856 C CA . CYS A 1 109 ? 15.838 5.978 -1.789 1.00 90.56 109 CYS A CA 1
ATOM 857 C C . CYS A 1 109 ? 15.329 4.565 -2.101 1.00 90.56 109 CYS A C 1
ATOM 859 O O . CYS A 1 109 ? 16.125 3.637 -2.179 1.00 90.56 109 CYS A O 1
ATOM 861 N N . GLN A 1 110 ? 14.017 4.389 -2.292 1.00 88.75 110 GLN A N 1
ATOM 862 C CA . GLN A 1 110 ? 13.447 3.088 -2.664 1.00 88.75 110 GLN A CA 1
ATOM 863 C C . GLN A 1 110 ? 14.000 2.601 -4.001 1.00 88.75 110 GLN A C 1
ATOM 865 O O . GLN A 1 110 ? 14.392 1.442 -4.099 1.00 88.75 110 GLN A O 1
ATOM 870 N N . LYS A 1 111 ? 14.092 3.502 -4.984 1.00 90.75 111 LYS A N 1
ATOM 871 C CA . LYS A 1 111 ? 14.714 3.225 -6.276 1.00 90.75 111 LYS A CA 1
ATOM 872 C C . LYS A 1 111 ? 16.177 2.807 -6.113 1.00 90.75 111 LYS A C 1
ATOM 874 O O . LYS A 1 111 ? 16.556 1.764 -6.616 1.00 90.75 111 LYS A O 1
ATOM 879 N N . PHE A 1 112 ? 16.971 3.550 -5.343 1.00 92.69 112 PHE A N 1
ATOM 880 C CA . PHE A 1 112 ? 18.378 3.223 -5.093 1.00 92.69 112 PHE A CA 1
ATOM 881 C C . PHE A 1 112 ? 18.558 1.802 -4.537 1.00 92.69 112 PHE A C 1
ATOM 883 O O . PHE A 1 112 ? 19.357 1.035 -5.062 1.00 92.69 112 PHE A O 1
ATOM 890 N N . TYR A 1 113 ? 17.785 1.418 -3.516 1.00 89.75 113 TYR A N 1
ATOM 891 C CA . TYR A 1 113 ? 17.868 0.068 -2.942 1.00 89.75 113 TYR A CA 1
ATOM 892 C C . TYR A 1 113 ? 17.288 -1.028 -3.845 1.00 89.75 113 TYR A C 1
ATOM 894 O O . TYR A 1 113 ? 17.648 -2.193 -3.685 1.00 89.75 113 TYR A O 1
ATOM 902 N N . HIS A 1 114 ? 16.371 -0.687 -4.749 1.00 84.94 114 HIS A N 1
ATOM 903 C CA . HIS A 1 114 ? 15.870 -1.618 -5.754 1.00 84.94 114 HIS A CA 1
ATOM 904 C C . HIS A 1 114 ? 16.932 -1.871 -6.834 1.00 84.94 114 HIS A C 1
ATOM 906 O O . HIS A 1 114 ? 17.223 -3.019 -7.153 1.00 84.94 114 HIS A O 1
ATOM 912 N N . ASP A 1 115 ? 17.564 -0.803 -7.318 1.00 89.25 115 ASP A N 1
ATOM 913 C CA . ASP A 1 115 ? 18.500 -0.837 -8.442 1.00 89.25 115 ASP A CA 1
ATOM 914 C C . ASP A 1 115 ? 19.911 -1.304 -8.026 1.00 89.25 115 ASP A C 1
ATOM 916 O O . ASP A 1 115 ? 20.706 -1.686 -8.877 1.00 89.25 115 ASP A O 1
ATOM 920 N N . GLN A 1 116 ? 20.243 -1.331 -6.726 1.00 88.06 116 GLN A N 1
ATOM 921 C CA . GLN A 1 116 ? 21.581 -1.725 -6.237 1.00 88.06 116 GLN A CA 1
ATOM 922 C C . GLN A 1 116 ? 21.990 -3.166 -6.597 1.00 88.06 116 GLN A C 1
ATOM 924 O O . GLN A 1 116 ? 23.177 -3.485 -6.602 1.00 88.06 116 GLN A O 1
ATOM 929 N N . TYR A 1 117 ? 21.011 -4.042 -6.841 1.00 80.50 117 TYR A N 1
ATOM 930 C CA . TYR A 1 117 ? 21.231 -5.431 -7.253 1.00 80.50 117 TYR A CA 1
ATOM 931 C C . TYR A 1 117 ? 20.890 -5.657 -8.728 1.00 80.50 117 TYR A C 1
ATOM 933 O O . TYR A 1 117 ? 20.920 -6.800 -9.184 1.00 80.50 117 TYR A O 1
ATOM 941 N N . ASP A 1 118 ? 20.536 -4.596 -9.456 1.00 79.19 118 ASP A N 1
ATOM 942 C CA . ASP A 1 118 ? 20.200 -4.689 -10.866 1.00 79.19 118 ASP A CA 1
ATOM 943 C C . ASP A 1 118 ? 21.472 -4.659 -11.719 1.00 79.19 118 ASP A C 1
ATOM 945 O O . ASP A 1 118 ? 22.429 -3.929 -11.446 1.00 79.19 118 ASP A O 1
ATOM 949 N N . THR A 1 119 ? 21.486 -5.474 -12.766 1.00 77.75 119 THR A N 1
ATOM 950 C CA . THR A 1 119 ? 22.589 -5.502 -13.731 1.00 77.75 119 THR A CA 1
ATOM 951 C C . THR A 1 119 ? 22.143 -4.717 -14.944 1.00 77.75 119 THR A C 1
ATOM 953 O O . THR A 1 119 ? 21.151 -5.073 -15.572 1.00 77.75 119 THR A O 1
ATOM 956 N N . SER A 1 120 ? 22.862 -3.641 -15.281 1.00 76.88 120 SER A N 1
ATOM 957 C CA . SER A 1 120 ? 22.500 -2.801 -16.422 1.00 76.88 120 SER A CA 1
ATOM 958 C C . SER A 1 120 ? 22.489 -3.645 -17.695 1.00 76.88 120 SER A C 1
ATOM 960 O O . SER A 1 120 ? 23.542 -4.086 -18.166 1.00 76.88 120 SER A O 1
ATOM 962 N N . LEU A 1 121 ? 21.295 -3.874 -18.233 1.00 79.75 121 LEU A N 1
ATOM 963 C CA . LEU A 1 121 ? 21.115 -4.581 -19.491 1.00 79.75 121 LEU A CA 1
ATOM 964 C C . LEU A 1 121 ? 21.583 -3.688 -20.651 1.00 79.75 121 LEU A C 1
ATOM 966 O O . LEU A 1 121 ? 21.350 -2.475 -20.619 1.00 79.75 121 LEU A O 1
ATOM 970 N N . PRO A 1 122 ? 22.241 -4.255 -21.676 1.00 80.12 122 PRO A N 1
ATOM 971 C CA . PRO A 1 122 ? 22.600 -3.500 -22.867 1.00 80.12 122 PRO A CA 1
ATOM 972 C C . PRO A 1 122 ? 21.337 -2.970 -23.553 1.00 80.12 122 PRO A C 1
ATOM 974 O O . PRO A 1 122 ? 20.340 -3.685 -23.677 1.00 80.12 122 PRO A O 1
ATOM 977 N N . SER A 1 123 ? 21.387 -1.711 -23.998 1.00 78.44 123 SER A N 1
ATOM 978 C CA . SER A 1 123 ? 20.297 -1.103 -24.760 1.00 78.44 123 SER A CA 1
ATOM 979 C C . SER A 1 123 ? 20.006 -1.923 -26.009 1.00 78.44 123 SER A C 1
ATOM 981 O O . SER A 1 123 ? 20.915 -2.299 -26.749 1.00 78.44 123 SER A O 1
ATOM 983 N N . LEU A 1 124 ? 18.725 -2.180 -26.231 1.00 80.00 124 LEU A N 1
ATOM 984 C CA . LEU A 1 124 ? 18.246 -2.932 -27.375 1.00 80.00 124 LEU A CA 1
ATOM 985 C C . LEU A 1 124 ? 18.233 -2.041 -28.623 1.00 80.00 124 LEU A C 1
ATOM 987 O O . LEU A 1 124 ? 17.775 -0.898 -28.558 1.00 80.00 124 LEU A O 1
ATOM 991 N N . VAL A 1 125 ? 18.739 -2.560 -29.742 1.00 77.44 125 VAL A N 1
ATOM 992 C CA . VAL A 1 125 ? 18.741 -1.865 -31.036 1.00 77.44 125 VAL A CA 1
ATOM 993 C C . VAL A 1 125 ? 17.533 -2.329 -31.857 1.00 77.44 125 VAL A C 1
ATOM 995 O O . VAL A 1 125 ? 17.214 -3.521 -31.854 1.00 77.44 125 VAL A O 1
ATOM 998 N N . PRO A 1 126 ? 16.849 -1.428 -32.572 1.00 75.56 126 PRO A N 1
ATOM 999 C CA . PRO A 1 126 ? 15.829 -1.821 -33.533 1.00 75.56 126 PRO A CA 1
ATOM 1000 C C . PRO A 1 126 ? 16.352 -2.851 -34.536 1.00 75.56 126 PRO A C 1
ATOM 1002 O O . PRO A 1 126 ? 17.522 -2.823 -34.918 1.00 75.56 126 PRO A O 1
ATOM 1005 N N . ALA A 1 127 ? 15.494 -3.787 -34.933 1.00 75.00 127 ALA A N 1
ATOM 1006 C CA . ALA A 1 127 ? 15.844 -4.940 -35.763 1.00 75.00 127 ALA A CA 1
ATOM 1007 C C . ALA A 1 127 ? 16.844 -5.946 -35.143 1.00 75.00 127 ALA A C 1
ATOM 1009 O O . ALA A 1 127 ? 17.258 -6.891 -35.814 1.00 75.00 127 ALA A O 1
ATOM 1010 N N . GLN A 1 128 ? 17.211 -5.810 -33.863 1.00 75.50 128 GLN A N 1
ATOM 1011 C CA . GLN A 1 128 ? 18.022 -6.808 -33.164 1.00 75.50 128 GLN A CA 1
ATOM 1012 C C . GLN A 1 128 ? 17.200 -8.071 -32.866 1.00 75.50 128 GLN A C 1
ATOM 1014 O O . GLN A 1 128 ? 16.090 -8.001 -32.334 1.00 75.50 128 GLN A O 1
ATOM 1019 N N . ASN A 1 129 ? 17.773 -9.241 -33.160 1.00 76.38 129 ASN A N 1
ATOM 1020 C CA . ASN A 1 129 ? 17.221 -10.526 -32.740 1.00 76.38 129 ASN A CA 1
ATOM 1021 C C . ASN A 1 129 ? 17.368 -10.689 -31.222 1.00 76.38 129 ASN A C 1
ATOM 1023 O O . ASN A 1 129 ? 18.483 -10.702 -30.695 1.00 76.38 129 ASN A O 1
ATOM 1027 N N . VAL A 1 130 ? 16.246 -10.864 -30.529 1.00 78.44 130 VAL A N 1
ATOM 1028 C CA . VAL A 1 130 ? 16.197 -11.095 -29.082 1.00 78.44 130 VAL A CA 1
ATOM 1029 C C . VAL A 1 130 ? 15.374 -12.336 -28.791 1.00 78.44 130 VAL A C 1
ATOM 1031 O O . VAL A 1 130 ? 14.396 -12.625 -29.473 1.00 78.44 130 VAL A O 1
ATOM 1034 N N . THR A 1 131 ? 15.779 -13.097 -27.782 1.00 79.31 131 THR A N 1
ATOM 1035 C CA . THR A 1 131 ? 15.036 -14.267 -27.325 1.00 79.31 131 THR A CA 1
ATOM 1036 C C . THR A 1 131 ? 14.110 -13.909 -26.170 1.00 79.31 131 THR A C 1
ATOM 1038 O O . THR A 1 131 ? 14.524 -13.289 -25.193 1.00 79.31 131 THR A O 1
ATOM 1041 N N . ILE A 1 132 ? 12.852 -14.335 -26.258 1.00 76.81 132 ILE A N 1
ATOM 1042 C CA . ILE A 1 132 ? 11.849 -14.156 -25.204 1.00 76.81 132 ILE A CA 1
ATOM 1043 C C . ILE A 1 132 ? 11.514 -15.526 -24.615 1.00 76.81 132 ILE A C 1
ATOM 1045 O O . ILE A 1 132 ? 11.318 -16.507 -25.341 1.00 76.81 132 ILE A O 1
ATOM 1049 N N . GLN A 1 133 ? 11.471 -15.605 -23.286 1.00 74.50 133 GLN A N 1
ATOM 1050 C CA . GLN A 1 133 ? 11.056 -16.811 -22.577 1.00 74.50 133 GLN A CA 1
ATOM 1051 C C . GLN A 1 133 ? 9.529 -16.906 -22.576 1.00 74.50 133 GLN A C 1
ATOM 1053 O O . GLN A 1 133 ? 8.855 -15.968 -22.159 1.00 74.50 133 GLN A O 1
ATOM 1058 N N . ASN A 1 134 ? 8.975 -18.051 -22.985 1.00 68.50 134 ASN A N 1
ATOM 1059 C CA . ASN A 1 134 ? 7.529 -18.247 -22.929 1.00 68.50 134 ASN A CA 1
ATOM 1060 C C . ASN A 1 134 ? 7.048 -18.335 -21.459 1.00 68.50 134 ASN A C 1
ATOM 1062 O O . ASN A 1 134 ? 7.441 -19.270 -20.750 1.00 68.50 134 ASN A O 1
ATOM 1066 N N . PRO A 1 135 ? 6.169 -17.424 -20.995 1.00 62.75 135 PRO A N 1
ATOM 1067 C CA . PRO A 1 135 ? 5.714 -17.394 -19.605 1.00 62.75 135 PRO A CA 1
ATOM 1068 C C . PRO A 1 135 ? 4.811 -18.581 -19.235 1.00 62.75 135 PRO A C 1
ATOM 1070 O O . PRO A 1 135 ? 4.679 -18.902 -18.057 1.00 62.75 135 PRO A O 1
ATOM 1073 N N . LYS A 1 136 ? 4.200 -19.273 -20.211 1.00 60.22 136 LYS A N 1
ATOM 1074 C CA . LYS A 1 136 ? 3.275 -20.393 -19.950 1.00 60.22 136 LYS A CA 1
ATOM 1075 C C . LYS A 1 136 ? 3.996 -21.665 -19.484 1.00 60.22 136 LYS A C 1
ATOM 1077 O O . LYS A 1 136 ? 3.381 -22.499 -18.825 1.00 60.22 136 LYS A O 1
ATOM 1082 N N . ASN A 1 137 ? 5.303 -21.779 -19.737 1.00 57.66 137 ASN A N 1
ATOM 1083 C CA . ASN A 1 137 ? 6.091 -22.962 -19.403 1.00 57.66 137 ASN A CA 1
ATOM 1084 C C . ASN A 1 137 ? 7.320 -22.606 -18.551 1.00 57.66 137 ASN A C 1
ATOM 1086 O O . ASN A 1 137 ? 8.457 -22.765 -18.989 1.00 57.66 137 ASN A O 1
ATOM 1090 N N . HIS A 1 138 ? 7.112 -22.180 -17.301 1.00 53.44 138 HIS A N 1
ATOM 1091 C CA . HIS A 1 138 ? 8.194 -21.862 -16.350 1.00 53.44 138 HIS A CA 1
ATOM 1092 C C . HIS A 1 138 ? 9.236 -22.991 -16.135 1.00 53.44 138 HIS A C 1
ATOM 1094 O O . HIS A 1 138 ? 10.293 -22.729 -15.569 1.00 53.44 138 HIS A O 1
ATOM 1100 N N . GLY A 1 139 ? 8.960 -24.229 -16.576 1.00 53.94 139 GLY A N 1
ATOM 1101 C CA . GLY A 1 139 ? 9.862 -25.385 -16.472 1.00 53.94 139 GLY A CA 1
ATOM 1102 C C . GLY A 1 139 ? 10.559 -25.832 -17.766 1.00 53.94 139 GLY A C 1
ATOM 1103 O O . GLY A 1 139 ? 11.519 -26.590 -17.680 1.00 53.94 139 GLY A O 1
ATOM 1104 N N . SER A 1 140 ? 10.133 -25.385 -18.952 1.00 55.19 140 SER A N 1
ATOM 1105 C CA . SER A 1 140 ? 10.806 -25.721 -20.218 1.00 55.19 140 SER A CA 1
ATOM 1106 C C . SER A 1 140 ? 11.424 -24.450 -20.786 1.00 55.19 140 SER A C 1
ATOM 1108 O O . SER A 1 140 ? 10.694 -23.521 -21.125 1.00 55.19 140 SER A O 1
ATOM 1110 N N . GLN A 1 141 ? 12.752 -24.392 -20.882 1.00 55.09 141 GLN A N 1
ATOM 1111 C CA . GLN A 1 141 ? 13.530 -23.289 -21.466 1.00 55.09 141 GLN A CA 1
ATOM 1112 C C . GLN A 1 141 ? 13.307 -23.169 -22.986 1.00 55.09 141 GLN A C 1
ATOM 1114 O O . GLN A 1 141 ? 14.232 -23.293 -23.781 1.00 55.09 141 GLN A O 1
ATOM 1119 N N . LEU A 1 142 ? 12.059 -22.961 -23.402 1.00 60.41 142 LEU A N 1
ATOM 1120 C CA . LEU A 1 142 ? 11.684 -22.703 -24.783 1.00 60.41 142 LEU A CA 1
ATOM 1121 C C . LEU A 1 142 ? 11.771 -21.194 -25.018 1.00 60.41 142 LEU A C 1
ATOM 1123 O O . LEU A 1 142 ? 10.880 -20.423 -24.648 1.00 60.41 142 LEU A O 1
ATOM 1127 N N . TRP A 1 143 ? 12.901 -20.796 -25.588 1.00 73.50 143 TRP A N 1
ATOM 1128 C CA . TRP A 1 143 ? 13.218 -19.433 -25.991 1.00 73.50 143 TRP A CA 1
ATOM 1129 C C . TRP A 1 143 ? 12.769 -19.215 -27.438 1.00 73.50 143 TRP A C 1
ATOM 1131 O O . TRP A 1 143 ? 13.136 -19.999 -28.310 1.00 73.50 143 TRP A O 1
ATOM 1141 N N . HIS A 1 144 ? 11.995 -18.162 -27.702 1.00 73.00 144 HIS A N 1
ATOM 1142 C CA . HIS A 1 144 ? 11.553 -17.805 -29.056 1.00 73.00 144 HIS A CA 1
ATOM 1143 C C . HIS A 1 144 ? 12.325 -16.579 -29.536 1.00 73.00 144 HIS A C 1
ATOM 1145 O O . HIS A 1 144 ? 12.424 -15.597 -28.802 1.00 73.00 144 HIS A O 1
ATOM 1151 N N . VAL A 1 145 ? 12.876 -16.627 -30.749 1.00 70.31 145 VAL A N 1
ATOM 1152 C CA . VAL A 1 145 ? 13.579 -15.488 -31.358 1.00 70.31 145 VAL A CA 1
ATOM 1153 C C . VAL A 1 145 ? 12.548 -14.516 -31.929 1.00 70.31 145 VAL A C 1
ATOM 1155 O O . VAL A 1 145 ? 11.707 -14.916 -32.727 1.00 70.31 145 VAL A O 1
ATOM 1158 N N . CYS A 1 146 ? 12.624 -13.251 -31.530 1.00 68.50 146 CYS A N 1
ATOM 1159 C CA . CYS A 1 146 ? 11.769 -12.157 -31.985 1.00 68.50 146 CYS A CA 1
ATOM 1160 C C . CYS A 1 146 ? 12.631 -10.966 -32.435 1.00 68.50 146 CYS A C 1
ATOM 1162 O O . CYS A 1 146 ? 13.774 -10.816 -31.998 1.00 68.50 146 CYS A O 1
ATOM 1164 N N . ILE A 1 147 ? 12.082 -10.125 -33.310 1.00 71.25 147 ILE A N 1
ATOM 1165 C CA . ILE A 1 147 ? 12.723 -8.897 -33.799 1.00 71.25 147 ILE A CA 1
ATOM 1166 C C . ILE A 1 147 ? 12.061 -7.706 -33.101 1.00 71.25 147 ILE A C 1
ATOM 1168 O O . ILE A 1 147 ? 10.836 -7.649 -33.006 1.00 71.25 147 ILE A O 1
ATOM 1172 N N . ILE A 1 148 ? 12.859 -6.767 -32.593 1.00 66.06 148 ILE A N 1
ATOM 1173 C CA . ILE A 1 148 ? 12.341 -5.555 -31.948 1.00 66.06 148 ILE A CA 1
ATOM 1174 C C . ILE A 1 148 ? 11.961 -4.528 -33.016 1.00 66.06 148 ILE A C 1
ATOM 1176 O O . ILE A 1 148 ? 12.823 -4.069 -33.767 1.00 66.06 148 ILE A O 1
ATOM 1180 N N . ASN A 1 149 ? 10.688 -4.135 -33.039 1.00 62.53 149 ASN A N 1
ATOM 1181 C CA . ASN A 1 149 ? 10.218 -2.991 -33.818 1.00 62.53 149 ASN A CA 1
ATOM 1182 C C . ASN A 1 149 ? 10.553 -1.685 -33.069 1.00 62.53 149 ASN A C 1
ATOM 1184 O O . ASN A 1 149 ? 10.405 -1.634 -31.844 1.00 62.53 149 ASN A O 1
ATOM 1188 N N . ASP A 1 150 ? 11.000 -0.661 -33.809 1.00 50.34 150 ASP A N 1
ATOM 1189 C CA . ASP A 1 150 ? 11.618 0.612 -33.368 1.00 50.34 150 ASP A CA 1
ATOM 1190 C C . ASP A 1 150 ? 10.972 1.329 -32.157 1.00 50.34 150 ASP A C 1
ATOM 1192 O O . ASP A 1 150 ? 11.650 2.073 -31.451 1.00 50.34 150 ASP A O 1
ATOM 1196 N N . ASP A 1 151 ? 9.703 1.064 -31.842 1.00 51.00 151 ASP A N 1
ATOM 1197 C CA . ASP A 1 151 ? 8.951 1.769 -30.795 1.00 51.00 151 ASP A CA 1
ATOM 1198 C C . ASP A 1 151 ? 8.846 1.031 -29.445 1.00 51.00 151 ASP A C 1
ATOM 1200 O O . ASP A 1 151 ? 8.261 1.554 -28.493 1.00 51.00 151 ASP A O 1
ATOM 1204 N N . GLN A 1 152 ? 9.406 -0.176 -29.308 1.00 49.25 152 GLN A N 1
ATOM 1205 C CA . GLN A 1 152 ? 9.175 -1.029 -28.131 1.00 49.25 152 GLN A CA 1
ATOM 1206 C C . GLN A 1 152 ? 10.393 -1.139 -27.204 1.00 49.25 152 GLN A C 1
ATOM 1208 O O . GLN A 1 152 ? 10.863 -2.223 -26.875 1.00 49.25 152 GLN A O 1
ATOM 1213 N N . THR A 1 153 ? 10.876 -0.006 -26.682 1.00 42.69 153 THR A N 1
ATOM 1214 C CA . THR A 1 153 ? 11.855 0.022 -25.565 1.00 42.69 153 THR A CA 1
ATOM 1215 C C . THR A 1 153 ? 11.255 -0.386 -24.214 1.00 42.69 153 THR A C 1
ATOM 1217 O O . THR A 1 153 ? 11.937 -0.407 -23.189 1.00 42.69 153 THR A O 1
ATOM 1220 N N . LYS A 1 154 ? 9.970 -0.740 -24.186 1.00 45.69 154 LYS A N 1
ATOM 1221 C CA . LYS A 1 154 ? 9.281 -1.250 -23.009 1.00 45.69 154 LYS A CA 1
ATOM 1222 C C . LYS A 1 154 ? 8.787 -2.661 -23.313 1.00 45.69 154 LYS A C 1
ATOM 1224 O O . LYS A 1 154 ? 7.919 -2.835 -24.157 1.00 45.69 154 LYS A O 1
ATOM 1229 N N . LEU A 1 155 ? 9.301 -3.643 -22.570 1.00 46.09 155 LEU A N 1
ATOM 1230 C CA . LEU A 1 155 ? 9.010 -5.088 -22.644 1.00 46.09 155 LEU A CA 1
ATOM 1231 C C . LEU A 1 155 ? 7.509 -5.488 -22.657 1.00 46.09 155 LEU A C 1
ATOM 1233 O O . LEU A 1 155 ? 7.199 -6.663 -22.786 1.00 46.09 155 LEU A O 1
ATOM 1237 N N . TYR A 1 156 ? 6.569 -4.547 -22.528 1.00 44.47 156 TYR A N 1
ATOM 1238 C CA . TYR A 1 156 ? 5.135 -4.785 -22.324 1.00 44.47 156 TYR A CA 1
ATOM 1239 C C . TYR A 1 156 ? 4.313 -5.040 -23.603 1.00 44.47 156 TYR A C 1
ATOM 1241 O O . TYR A 1 156 ? 3.133 -5.357 -23.485 1.00 44.47 156 TYR A O 1
ATOM 1249 N N . HIS A 1 157 ? 4.880 -4.904 -24.808 1.00 40.41 157 HIS A N 1
ATOM 1250 C CA . HIS A 1 157 ? 4.109 -5.025 -26.060 1.00 40.41 157 HIS A CA 1
ATOM 1251 C C . HIS A 1 157 ? 4.445 -6.245 -26.928 1.00 40.41 157 HIS A C 1
ATOM 1253 O O . HIS A 1 157 ? 3.646 -6.592 -27.793 1.00 40.41 157 HIS A O 1
ATOM 1259 N N . LEU A 1 158 ? 5.569 -6.928 -26.689 1.00 43.88 158 LEU A N 1
ATOM 1260 C CA . LEU A 1 158 ? 5.988 -8.075 -27.512 1.00 43.88 158 LEU A CA 1
ATOM 1261 C C . LEU A 1 158 ? 5.121 -9.327 -27.263 1.00 43.88 158 LEU A C 1
ATOM 1263 O O . LEU A 1 158 ? 4.879 -10.105 -28.184 1.00 43.88 158 LEU A O 1
ATOM 1267 N N . ASP A 1 159 ? 4.567 -9.477 -26.056 1.00 42.62 159 ASP A N 1
ATOM 1268 C CA . ASP A 1 159 ? 3.667 -10.590 -25.718 1.00 42.62 159 ASP A CA 1
ATOM 1269 C C . ASP A 1 159 ? 2.329 -10.526 -26.482 1.00 42.62 159 ASP A C 1
ATOM 1271 O O . ASP A 1 159 ? 1.736 -11.559 -26.790 1.00 42.62 159 ASP A O 1
ATOM 1275 N N . ALA A 1 160 ? 1.863 -9.320 -26.832 1.00 40.84 160 ALA A N 1
ATOM 1276 C CA . ALA A 1 160 ? 0.599 -9.117 -27.546 1.00 40.84 160 ALA A CA 1
ATOM 1277 C C . ALA A 1 160 ? 0.682 -9.494 -29.036 1.00 40.84 160 ALA A C 1
ATOM 1279 O O . ALA A 1 160 ? -0.344 -9.723 -29.676 1.00 40.84 160 ALA A O 1
ATOM 1280 N N . GLU A 1 161 ? 1.891 -9.543 -29.598 1.00 40.44 161 GLU A N 1
ATOM 1281 C CA . GLU A 1 161 ? 2.130 -9.882 -31.003 1.00 40.44 161 GLU A CA 1
ATOM 1282 C C . GLU A 1 161 ? 2.317 -11.398 -31.196 1.00 40.44 161 GLU A C 1
ATOM 1284 O O . GLU A 1 161 ? 1.850 -11.960 -32.187 1.00 40.44 161 GLU A O 1
ATOM 1289 N N . LEU A 1 162 ? 2.863 -12.096 -30.192 1.00 41.31 162 LEU A N 1
ATOM 1290 C CA . LEU A 1 162 ? 2.955 -13.563 -30.172 1.00 41.31 162 LEU A CA 1
ATOM 1291 C C . LEU A 1 162 ? 1.582 -14.257 -30.117 1.00 41.31 162 LEU A C 1
ATOM 1293 O O . LEU A 1 162 ? 1.421 -15.338 -30.684 1.00 41.31 162 LEU A O 1
ATOM 1297 N N . GLU A 1 163 ? 0.570 -13.644 -29.495 1.00 43.44 163 GLU A N 1
ATOM 1298 C CA . GLU A 1 163 ? -0.798 -14.189 -29.516 1.00 43.44 163 GLU A CA 1
ATOM 1299 C C . GLU A 1 163 ? -1.488 -14.055 -30.883 1.00 43.44 163 GLU A C 1
ATOM 1301 O O . GLU A 1 163 ? -2.390 -14.837 -31.170 1.00 43.44 163 GLU A O 1
ATOM 1306 N N . LYS A 1 164 ? -1.041 -13.148 -31.763 1.00 43.06 164 LYS A N 1
ATOM 1307 C CA . LYS A 1 164 ? -1.626 -12.975 -33.108 1.00 43.06 164 LYS A CA 1
ATOM 1308 C C . LYS A 1 164 ? -1.086 -13.968 -34.138 1.00 43.06 164 LYS A C 1
ATOM 1310 O O . LYS A 1 164 ? -1.799 -14.316 -35.068 1.00 43.06 164 LYS A O 1
ATOM 1315 N N . LEU A 1 165 ? 0.141 -14.457 -33.953 1.00 40.06 165 LEU A N 1
ATOM 1316 C CA . LEU A 1 165 ? 0.801 -15.419 -34.851 1.00 40.06 165 LEU A CA 1
ATOM 1317 C C . LEU A 1 165 ? 0.358 -16.877 -34.642 1.00 40.06 165 LEU A C 1
ATOM 1319 O O . LEU A 1 165 ? 0.765 -17.757 -35.393 1.00 40.06 165 LEU A O 1
ATOM 1323 N N . THR A 1 166 ? -0.453 -17.159 -33.618 1.00 39.56 166 THR A N 1
ATOM 1324 C CA . THR A 1 166 ? -0.910 -18.525 -33.296 1.00 39.56 166 THR A CA 1
ATOM 1325 C C . THR A 1 166 ? -2.357 -18.808 -33.711 1.00 39.56 166 THR A C 1
ATOM 1327 O O . THR A 1 166 ? -2.863 -19.895 -33.443 1.00 39.56 166 THR A O 1
ATOM 1330 N N . THR A 1 167 ? -3.023 -17.872 -34.398 1.00 36.53 167 THR A N 1
ATOM 1331 C CA . THR A 1 167 ? -4.422 -18.008 -34.842 1.00 36.53 167 THR A CA 1
ATOM 1332 C C . THR A 1 167 ? -4.590 -17.912 -36.358 1.00 36.53 167 THR A C 1
ATOM 1334 O O . THR A 1 167 ? -5.540 -17.288 -36.820 1.00 36.53 167 THR A O 1
ATOM 1337 N N . ASP A 1 168 ? -3.714 -18.550 -37.134 1.00 31.42 168 ASP A N 1
ATOM 1338 C CA . ASP A 1 168 ? -4.027 -18.853 -38.533 1.00 31.42 168 ASP A CA 1
ATOM 1339 C C . ASP A 1 168 ? -4.587 -20.285 -38.611 1.00 31.42 168 ASP A C 1
ATOM 1341 O O . ASP A 1 168 ? -3.908 -21.233 -38.199 1.00 31.42 168 ASP A O 1
ATOM 1345 N N . PRO A 1 169 ? -5.836 -20.489 -39.072 1.00 38.88 169 PRO A N 1
ATOM 1346 C CA . PRO A 1 169 ? -6.377 -21.826 -39.252 1.00 38.88 169 PRO A CA 1
ATOM 1347 C C . PRO A 1 169 ? -5.613 -22.528 -40.377 1.00 38.88 169 PRO A C 1
ATOM 1349 O O . PRO A 1 169 ? -5.581 -22.061 -41.515 1.00 38.88 169 PRO A O 1
ATOM 1352 N N . VAL A 1 170 ? -5.015 -23.676 -40.055 1.00 38.03 170 VAL A N 1
ATOM 1353 C CA . VAL A 1 170 ? -4.501 -24.627 -41.043 1.00 38.03 170 VAL A CA 1
ATOM 1354 C C . VAL A 1 170 ? -5.665 -25.023 -41.950 1.00 38.03 170 VAL A C 1
ATOM 1356 O O . VAL A 1 170 ? -6.583 -25.724 -41.528 1.00 38.03 170 VAL A O 1
ATOM 1359 N N . VAL A 1 171 ? -5.638 -24.537 -43.190 1.00 36.03 171 VAL A N 1
ATOM 1360 C CA . VAL A 1 171 ? -6.496 -25.008 -44.277 1.00 36.03 171 VAL A CA 1
ATOM 1361 C C . VAL A 1 171 ? -6.066 -26.439 -44.590 1.00 36.03 171 VAL A C 1
ATOM 1363 O O . VAL A 1 171 ? -5.006 -26.662 -45.170 1.00 36.03 171 VAL A O 1
ATOM 1366 N N . THR A 1 172 ? -6.855 -27.421 -44.161 1.00 36.81 172 THR A N 1
ATOM 1367 C CA . THR A 1 172 ? -6.774 -28.785 -44.688 1.00 36.81 172 THR A CA 1
ATOM 1368 C C . THR A 1 172 ? -7.493 -28.812 -46.029 1.00 36.81 172 THR A C 1
ATOM 1370 O O . THR A 1 172 ? -8.718 -28.724 -46.088 1.00 36.81 172 THR A O 1
ATOM 1373 N N . ASP A 1 173 ? -6.705 -28.873 -47.097 1.00 31.70 173 ASP A N 1
ATOM 1374 C CA . ASP A 1 173 ? -7.163 -29.007 -48.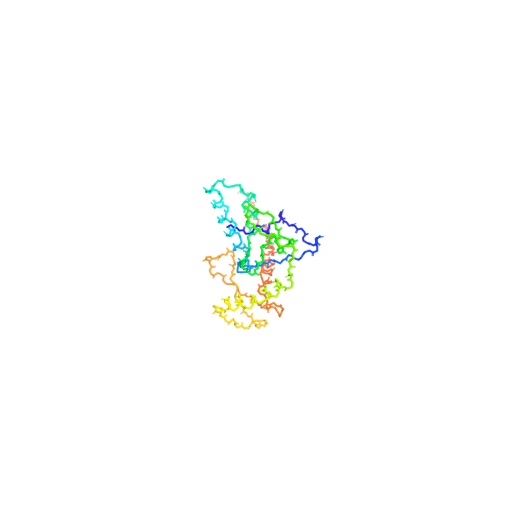475 1.00 31.70 173 ASP A CA 1
ATOM 1375 C C . ASP A 1 173 ? -7.540 -30.482 -48.726 1.00 31.70 173 ASP A C 1
ATOM 1377 O O . ASP A 1 173 ? -6.701 -31.312 -49.077 1.00 31.70 173 ASP A O 1
ATOM 1381 N N . ASP A 1 174 ? -8.801 -30.837 -48.459 1.00 38.34 174 ASP A N 1
ATOM 1382 C CA . ASP A 1 174 ? -9.378 -32.142 -48.805 1.00 38.34 174 ASP A CA 1
ATOM 1383 C C . ASP A 1 174 ? -9.800 -32.128 -50.281 1.00 38.34 174 ASP A C 1
ATOM 1385 O O . ASP A 1 174 ? -10.952 -31.869 -50.637 1.00 38.34 174 ASP A O 1
ATOM 1389 N N . SER A 1 175 ? -8.853 -32.418 -51.169 1.00 40.16 175 SER A N 1
ATOM 1390 C CA . SER A 1 175 ? -9.149 -32.722 -52.568 1.00 40.16 175 SER A CA 1
ATOM 1391 C C . SER A 1 175 ? -8.335 -33.918 -53.062 1.00 40.16 175 SER A C 1
ATOM 1393 O O . SER A 1 175 ? -7.312 -33.789 -53.723 1.00 40.16 175 SER A O 1
ATOM 1395 N N . ASN A 1 176 ? -8.833 -35.125 -52.781 1.00 34.34 176 ASN A N 1
ATOM 1396 C CA . ASN A 1 176 ? -8.536 -36.286 -53.620 1.00 34.34 176 ASN A CA 1
ATOM 1397 C C . ASN A 1 176 ? -9.761 -37.206 -53.707 1.00 34.34 176 ASN A C 1
ATOM 1399 O O . ASN A 1 176 ? -10.005 -38.062 -52.858 1.00 34.34 176 ASN A O 1
ATOM 1403 N N . LYS A 1 177 ? -10.562 -36.962 -54.746 1.00 39.69 177 LYS A N 1
ATOM 1404 C CA . LYS A 1 177 ? -11.666 -37.815 -55.179 1.00 39.69 177 LYS A CA 1
ATOM 1405 C C . LYS A 1 177 ? -11.143 -38.924 -56.091 1.00 39.69 177 LYS A C 1
ATOM 1407 O O . LYS A 1 177 ? -10.391 -38.647 -57.016 1.00 39.69 177 LYS A O 1
ATOM 1412 N N . GLU A 1 178 ? -11.652 -40.124 -55.816 1.00 39.00 178 GLU A N 1
ATOM 1413 C CA . GLU A 1 178 ? -12.118 -41.138 -56.774 1.00 39.00 178 GLU A CA 1
ATOM 1414 C C . GLU A 1 178 ? -11.112 -41.662 -57.812 1.00 39.00 178 GLU A C 1
ATOM 1416 O O . GLU A 1 178 ? -10.808 -40.992 -58.788 1.00 39.00 178 GLU A O 1
ATOM 1421 N N . ASN A 1 179 ? -10.701 -42.926 -57.647 1.00 36.44 179 ASN A N 1
ATOM 1422 C CA . ASN A 1 179 ? -10.506 -43.882 -58.746 1.00 36.44 179 ASN A CA 1
ATOM 1423 C C . ASN A 1 179 ? -10.636 -45.315 -58.190 1.00 36.44 179 ASN A C 1
ATOM 1425 O O . ASN A 1 179 ? -9.644 -45.931 -57.800 1.00 36.44 179 ASN A O 1
ATOM 1429 N N . GLU A 1 180 ? -11.866 -45.836 -58.133 1.00 46.97 180 GLU A N 1
ATOM 1430 C CA . GLU A 1 180 ? -12.111 -47.285 -58.078 1.00 46.97 180 GLU A CA 1
ATOM 1431 C C . GLU A 1 180 ? -12.053 -47.870 -59.503 1.00 46.97 180 GLU A C 1
ATOM 1433 O O . GLU A 1 180 ? -12.627 -47.274 -60.420 1.00 46.97 180 GLU A O 1
ATOM 1438 N N . PRO A 1 181 ? -11.385 -49.016 -59.730 1.00 54.06 181 PRO A N 1
ATOM 1439 C CA . PRO A 1 181 ? -11.478 -49.758 -60.984 1.00 54.06 181 PRO A CA 1
ATOM 1440 C C . PRO A 1 181 ? -12.669 -50.745 -60.977 1.00 54.06 181 PRO A C 1
ATOM 1442 O O . PRO A 1 181 ? -13.086 -51.190 -59.909 1.00 54.06 181 PRO A O 1
ATOM 1445 N N . PRO A 1 182 ? -13.223 -51.090 -62.155 1.00 52.72 182 PRO A N 1
ATOM 1446 C CA . PRO A 1 182 ? -14.556 -51.675 -62.275 1.00 52.72 182 PRO A CA 1
ATOM 1447 C C . PRO A 1 182 ? -14.603 -53.182 -61.986 1.00 52.72 182 PRO A C 1
ATOM 1449 O O . PRO A 1 182 ? -13.702 -53.932 -62.363 1.00 52.72 182 PRO A O 1
ATOM 1452 N N . ASP A 1 183 ? -15.715 -53.597 -61.375 1.00 41.69 183 ASP A N 1
ATOM 1453 C CA . ASP A 1 183 ? -16.188 -54.980 -61.266 1.00 41.69 183 ASP A CA 1
ATOM 1454 C C . ASP A 1 183 ? -16.470 -55.561 -62.661 1.00 41.69 183 ASP A C 1
ATOM 1456 O O . ASP A 1 183 ? -17.347 -55.067 -63.372 1.00 41.69 183 ASP A O 1
ATOM 1460 N N . ASP A 1 184 ? -15.791 -56.653 -63.017 1.00 51.25 184 ASP A N 1
ATOM 1461 C CA . ASP A 1 184 ? -16.213 -57.541 -64.101 1.00 51.25 184 ASP A CA 1
ATOM 1462 C C . ASP A 1 184 ? -16.502 -58.934 -63.528 1.00 51.25 184 ASP A C 1
ATOM 1464 O O . ASP A 1 184 ? -15.613 -59.725 -63.204 1.00 51.25 184 ASP A O 1
ATOM 1468 N N . HIS A 1 185 ? -17.797 -59.228 -63.418 1.00 46.78 185 HIS A N 1
ATOM 1469 C CA . HIS A 1 185 ? -18.328 -60.569 -63.235 1.00 46.78 185 HIS A CA 1
ATOM 1470 C C . HIS A 1 185 ? -18.251 -61.356 -64.550 1.00 46.78 185 HIS A C 1
ATOM 1472 O O . HIS A 1 185 ? -18.937 -61.002 -65.513 1.00 46.78 185 HIS A O 1
ATOM 1478 N N . LYS A 1 186 ? -17.557 -62.502 -64.544 1.00 43.47 186 LYS A N 1
ATOM 1479 C CA . LYS A 1 186 ? -18.070 -63.749 -65.138 1.00 43.47 186 LYS A CA 1
ATOM 1480 C C . LYS A 1 186 ? -17.389 -64.993 -64.580 1.00 43.47 186 LYS A C 1
ATOM 1482 O O . LYS A 1 186 ? -16.142 -65.014 -64.537 1.00 43.47 186 LYS A O 1
#

Sequence (186 aa):
MNPTTCTKDTTINFQEYALTHVTSSYPQSNGFIESQVKTVKKVLKKAKRSNLDLNITLLCLQATPVNSMLPSPAELLLGRQVQDNLPRMIQSKHNSNKVINRQQERQPCQKFYHDQYDTSLPSLVPAQNVTIQNPKNHGSQLWHVCIINDDQTKLYHLDAELEKLTTDPVVTDDSNKENEPPDDHK

Foldseek 3Di:
DDPPCDDPVPPPPCVVVVHDDADDPDVVVCVVVVVVVVVLVVQVVVCVVVVHDSVLSVQVQQQDAPDPQGGGVVCLVVVFHDDHPDDDDGDPDDPVVSNVVVVVVVVVVVVCVVCVPPDDDPQDDAQDWDWDADPVCPPDRDTDTDGDHPPPSDPRCPVVVVVVVVPDDDPPPPDDDDDDDDDDDD

Organism: Stylophora pistillata (NCBI:txid50429)

pLDDT: mean 72.19, std 20.0, range [31.22, 96.81]